Protein AF-A0A6A5XJ75-F1 (afdb_monomer_lite)

Structure (mmCIF, N/CA/C/O backbone):
data_AF-A0A6A5XJ75-F1
#
_entry.id   AF-A0A6A5XJ75-F1
#
loop_
_atom_site.group_PDB
_atom_site.id
_atom_site.type_symbol
_atom_site.label_atom_id
_atom_site.label_alt_id
_atom_site.label_comp_id
_atom_site.label_asym_id
_atom_site.label_entity_id
_atom_site.label_seq_id
_atom_site.pdbx_PDB_ins_code
_atom_site.Cartn_x
_atom_site.Cartn_y
_atom_site.Cartn_z
_atom_site.occupancy
_atom_site.B_iso_or_equiv
_atom_site.auth_seq_id
_atom_site.auth_comp_id
_atom_site.auth_asym_id
_atom_site.auth_atom_id
_atom_site.pdbx_PDB_model_num
ATOM 1 N N . MET A 1 1 ? -20.522 48.080 -8.769 1.00 39.88 1 MET A N 1
ATOM 2 C CA . MET A 1 1 ? -20.969 46.678 -8.616 1.00 39.88 1 MET A CA 1
ATOM 3 C C . MET A 1 1 ? -19.800 45.915 -8.025 1.00 39.88 1 MET A C 1
ATOM 5 O O . MET A 1 1 ? -18.983 45.382 -8.761 1.00 39.88 1 MET A O 1
ATOM 9 N N . ASP A 1 2 ? -19.679 45.958 -6.700 1.00 33.31 2 ASP A N 1
ATOM 10 C CA . ASP A 1 2 ? -18.599 45.295 -5.973 1.00 33.31 2 ASP A CA 1
ATOM 11 C C . ASP A 1 2 ? -19.018 43.870 -5.627 1.00 33.31 2 ASP A C 1
ATOM 13 O O . ASP A 1 2 ? -19.929 43.641 -4.827 1.00 33.31 2 ASP A O 1
ATOM 17 N N . MET A 1 3 ? -18.354 42.898 -6.250 1.00 34.97 3 MET A N 1
ATOM 18 C CA . MET A 1 3 ? -18.464 41.498 -5.864 1.00 34.97 3 MET A CA 1
ATOM 19 C C . MET A 1 3 ? -17.734 41.291 -4.536 1.00 34.97 3 MET A C 1
ATOM 21 O O . MET A 1 3 ? -16.516 41.114 -4.490 1.00 34.97 3 MET A O 1
ATOM 25 N N . LYS A 1 4 ? -18.497 41.297 -3.439 1.00 37.19 4 LYS A N 1
ATOM 26 C CA . LYS A 1 4 ? -18.048 40.789 -2.140 1.00 37.19 4 LYS A CA 1
ATOM 27 C C . LYS A 1 4 ? -17.673 39.313 -2.289 1.00 37.19 4 LYS A C 1
ATOM 29 O O . LYS A 1 4 ? -18.545 38.449 -2.347 1.00 37.19 4 LYS A O 1
ATOM 34 N N . LYS A 1 5 ? -16.369 39.027 -2.326 1.00 37.12 5 LYS A N 1
ATOM 35 C CA . LYS A 1 5 ? -15.833 37.684 -2.087 1.00 37.12 5 LYS A CA 1
ATOM 36 C C . LYS A 1 5 ? -16.221 37.275 -0.667 1.00 37.12 5 LYS A C 1
ATOM 38 O O . LYS A 1 5 ? -15.748 37.854 0.306 1.00 37.12 5 LYS A O 1
ATOM 43 N N . SER A 1 6 ? -17.128 36.310 -0.570 1.00 36.00 6 SER A N 1
ATOM 44 C CA . SER A 1 6 ? -17.415 35.596 0.667 1.00 36.00 6 SER A CA 1
ATOM 45 C C . SER A 1 6 ? -16.189 34.749 0.997 1.00 36.00 6 SER A C 1
ATOM 47 O O . SER A 1 6 ? -15.957 33.710 0.383 1.00 36.00 6 SER A O 1
ATOM 49 N N . SER A 1 7 ? -15.361 35.236 1.919 1.00 37.03 7 SER A N 1
ATOM 50 C CA . SER A 1 7 ? -14.339 34.425 2.569 1.00 37.03 7 SER A CA 1
ATOM 51 C C . SER A 1 7 ? -15.060 33.398 3.436 1.00 37.03 7 SER A C 1
ATOM 53 O O . SER A 1 7 ? -15.489 33.701 4.548 1.00 37.03 7 SER A O 1
ATOM 55 N N . GLN A 1 8 ? -15.255 32.195 2.898 1.00 36.75 8 GLN A N 1
ATOM 56 C CA . GLN A 1 8 ? -15.593 31.036 3.710 1.00 36.75 8 GLN A CA 1
ATOM 57 C C . GLN A 1 8 ? -14.446 30.834 4.700 1.00 36.75 8 GLN A C 1
ATOM 59 O O . GLN A 1 8 ? -13.339 30.469 4.309 1.00 36.75 8 GLN A O 1
ATOM 64 N N . ASN A 1 9 ? -14.716 31.115 5.975 1.00 32.31 9 ASN A N 1
ATOM 65 C CA . ASN A 1 9 ? -13.880 30.681 7.083 1.00 32.31 9 ASN A CA 1
ATOM 66 C C . ASN A 1 9 ? -13.733 29.161 6.970 1.00 32.31 9 ASN A C 1
ATOM 68 O O . ASN A 1 9 ? -14.671 28.421 7.268 1.00 32.31 9 ASN A O 1
ATOM 72 N N . GLN A 1 10 ? -12.573 28.706 6.495 1.00 34.53 10 GLN A N 1
ATOM 73 C CA . GLN A 1 10 ? -12.164 27.323 6.658 1.00 34.53 10 GLN A CA 1
ATOM 74 C C . GLN A 1 10 ? -12.060 27.096 8.161 1.00 34.53 10 GLN A C 1
ATOM 76 O O . GLN A 1 10 ? -11.184 27.638 8.829 1.00 34.53 10 GLN A O 1
ATOM 81 N N . VAL A 1 11 ? -13.026 26.360 8.704 1.00 33.47 11 VAL A N 1
ATOM 82 C CA . VAL A 1 11 ? -12.939 25.827 10.056 1.00 33.47 11 VAL A CA 1
ATOM 83 C C . VAL A 1 11 ? -11.771 24.848 10.025 1.00 33.47 11 VAL A C 1
ATOM 85 O O . VAL A 1 11 ? -11.910 23.729 9.530 1.00 33.47 11 VAL A O 1
ATOM 88 N N . GLU A 1 12 ? -10.599 25.305 10.469 1.00 32.78 12 GL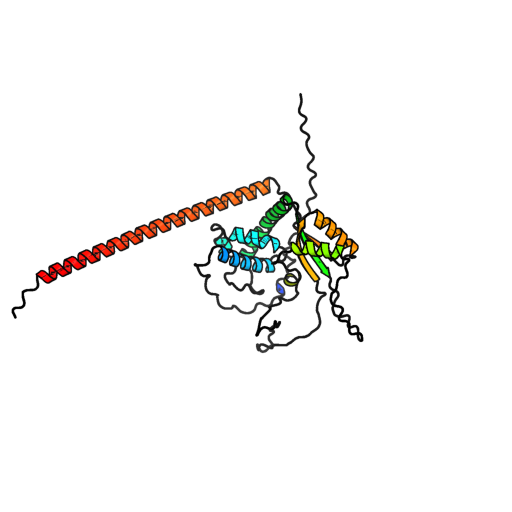U A N 1
ATOM 89 C CA . GLU A 1 12 ? -9.445 24.447 10.704 1.00 32.78 12 GLU A CA 1
ATOM 90 C C . GLU A 1 12 ? -9.891 23.359 11.678 1.00 32.78 12 GLU A C 1
ATOM 92 O O . GLU A 1 12 ? -10.170 23.600 12.853 1.00 32.78 12 GLU A O 1
ATOM 97 N N . THR A 1 13 ? -10.070 22.155 11.143 1.00 32.47 13 THR A N 1
ATOM 98 C CA . THR A 1 13 ? -10.420 20.991 11.949 1.00 32.47 13 THR A CA 1
ATOM 99 C C . THR A 1 13 ? -9.225 20.727 12.865 1.00 32.47 13 THR A C 1
ATOM 101 O O . THR A 1 13 ? -8.104 20.670 12.350 1.00 32.47 13 THR A O 1
ATOM 104 N N . PRO A 1 14 ? -9.419 20.613 14.193 1.00 32.16 14 PRO A N 1
ATOM 105 C CA . PRO A 1 14 ? -8.316 20.500 15.134 1.00 32.16 14 PRO A CA 1
ATOM 106 C C . PRO A 1 14 ? -7.392 19.353 14.730 1.00 32.16 14 PRO A C 1
ATOM 108 O O . PRO A 1 14 ? -7.830 18.231 14.461 1.00 32.16 14 PRO A O 1
ATOM 111 N N . ILE A 1 15 ? -6.107 19.684 14.636 1.00 31.86 15 ILE A N 1
ATOM 112 C CA . ILE A 1 15 ? -5.024 18.756 14.345 1.00 31.86 15 ILE A CA 1
ATOM 113 C C . ILE A 1 15 ? -4.977 17.778 15.517 1.00 31.86 15 ILE A C 1
ATOM 115 O O . ILE A 1 15 ? -4.493 18.112 16.591 1.00 31.86 15 ILE A O 1
ATOM 119 N N . PHE A 1 16 ? -5.526 16.581 15.327 1.00 38.41 16 PHE A N 1
ATOM 120 C CA . PHE A 1 16 ? -5.191 15.468 16.198 1.00 38.41 16 PHE A CA 1
ATOM 121 C C . PHE A 1 16 ? -3.771 15.039 15.848 1.00 38.41 16 PHE A C 1
ATOM 123 O O . PHE A 1 16 ? -3.496 14.645 14.708 1.00 38.41 16 PHE A O 1
ATOM 130 N N . ASP A 1 17 ? -2.877 15.167 16.823 1.00 32.47 17 ASP A N 1
ATOM 131 C CA . ASP A 1 17 ? -1.561 14.561 16.762 1.00 32.47 17 ASP A CA 1
ATOM 132 C C . ASP A 1 17 ? -1.754 13.053 16.641 1.00 32.47 17 ASP A C 1
ATOM 134 O O . ASP A 1 17 ? -2.432 12.411 17.449 1.00 32.47 17 ASP A O 1
ATOM 138 N N . TRP A 1 18 ? -1.188 12.489 15.577 1.00 38.62 18 TRP A N 1
ATOM 139 C CA . TRP A 1 18 ? -1.004 11.049 15.490 1.00 38.62 18 TRP A CA 1
ATOM 140 C C . TRP A 1 18 ? -0.319 10.591 16.779 1.00 38.62 18 TRP A C 1
ATOM 142 O O . TRP A 1 18 ? 0.563 11.315 17.245 1.00 38.62 18 TRP A O 1
ATOM 152 N N . PRO A 1 19 ? -0.661 9.424 17.355 1.00 39.28 19 PRO A N 1
ATOM 153 C CA . PRO A 1 19 ? 0.167 8.874 18.414 1.00 39.28 19 PRO A CA 1
ATOM 154 C C . PRO A 1 19 ? 1.586 8.782 17.854 1.00 39.28 19 PRO A C 1
ATOM 156 O O . PRO A 1 19 ? 1.841 8.025 16.911 1.00 39.28 19 PRO A O 1
ATOM 159 N N . GLU A 1 20 ? 2.474 9.642 18.357 1.00 36.97 20 GLU A N 1
ATOM 160 C CA . GLU A 1 20 ? 3.876 9.610 17.986 1.00 36.97 20 GLU A CA 1
ATOM 161 C C . GLU A 1 20 ? 4.349 8.194 18.267 1.00 36.97 20 GLU A C 1
ATOM 163 O O . GLU A 1 20 ? 4.196 7.682 19.378 1.00 36.97 20 GLU A O 1
ATOM 168 N N . ILE A 1 21 ? 4.869 7.540 17.233 1.00 40.53 21 ILE A N 1
ATOM 169 C CA . ILE A 1 21 ? 5.532 6.258 17.395 1.00 40.53 21 ILE A CA 1
ATOM 170 C C . ILE A 1 21 ? 6.778 6.561 18.226 1.00 40.53 21 ILE A C 1
ATOM 172 O O . ILE A 1 21 ? 7.783 7.029 17.692 1.00 40.53 21 ILE A O 1
ATOM 176 N N . LYS A 1 22 ? 6.694 6.381 19.545 1.00 40.75 22 LYS A N 1
ATOM 177 C CA . LYS A 1 22 ? 7.836 6.569 20.434 1.00 40.75 22 LYS A CA 1
ATOM 178 C C . LYS A 1 22 ? 8.792 5.411 20.180 1.00 40.75 22 LYS A C 1
ATOM 180 O O . LYS A 1 22 ? 8.398 4.253 20.294 1.00 40.75 22 LYS A O 1
ATOM 185 N N . GLU A 1 23 ? 10.054 5.711 19.872 1.00 41.19 23 GLU A N 1
ATOM 186 C CA . GLU A 1 23 ? 11.108 4.700 19.650 1.00 41.19 23 GLU A CA 1
ATOM 187 C C . GLU A 1 23 ? 11.200 3.662 20.788 1.00 41.19 23 GLU A C 1
ATOM 189 O O . GLU A 1 23 ? 11.612 2.527 20.557 1.00 41.19 23 GLU A O 1
ATOM 194 N N . ASN A 1 24 ? 10.754 4.023 21.998 1.00 38.84 24 ASN A N 1
ATOM 195 C CA . ASN A 1 24 ? 10.831 3.204 23.208 1.00 38.84 24 ASN A CA 1
ATOM 196 C C . ASN A 1 24 ? 9.618 2.296 23.486 1.00 38.84 24 ASN A C 1
ATOM 198 O O . ASN A 1 24 ? 9.683 1.511 24.431 1.00 38.84 24 ASN A O 1
ATOM 202 N N . ASP A 1 25 ? 8.541 2.345 22.694 1.00 37.16 25 ASP A N 1
ATOM 203 C CA . ASP A 1 25 ? 7.395 1.431 22.888 1.00 37.16 25 ASP A CA 1
ATOM 204 C C . ASP A 1 25 ? 7.688 -0.002 22.393 1.00 37.16 25 ASP A C 1
ATOM 206 O O . ASP A 1 25 ? 6.905 -0.930 22.605 1.00 37.16 25 ASP A O 1
ATOM 210 N N . TYR A 1 26 ? 8.859 -0.215 21.787 1.00 45.06 26 TYR A N 1
ATOM 211 C CA . TYR A 1 26 ? 9.290 -1.494 21.243 1.00 45.06 26 TYR A CA 1
ATOM 212 C C . TYR A 1 26 ? 10.373 -2.114 22.128 1.00 45.06 26 TYR A C 1
ATOM 214 O O . TYR A 1 26 ? 11.557 -1.794 22.040 1.00 45.06 26 TYR A O 1
ATOM 222 N N . ASN A 1 27 ? 9.975 -3.034 23.007 1.00 37.12 27 ASN A N 1
ATOM 223 C CA . ASN A 1 27 ? 10.928 -3.793 23.812 1.00 37.12 27 ASN A CA 1
ATOM 224 C C . ASN A 1 27 ? 11.495 -4.968 22.992 1.00 37.12 27 ASN A C 1
ATOM 226 O O . ASN A 1 27 ? 11.040 -6.109 23.097 1.00 37.12 27 ASN A O 1
ATOM 230 N N . TRP A 1 28 ? 12.486 -4.666 22.148 1.00 43.38 28 TRP A N 1
ATOM 231 C CA . TRP A 1 28 ? 13.160 -5.605 21.238 1.00 43.38 28 TRP A CA 1
ATOM 232 C C . TRP A 1 28 ? 13.912 -6.744 21.952 1.00 43.38 28 TRP A C 1
ATOM 234 O O . TRP A 1 28 ? 14.247 -7.751 21.335 1.00 43.38 28 TRP A O 1
ATOM 244 N N . ALA A 1 29 ? 14.158 -6.619 23.261 1.00 35.75 29 ALA A N 1
ATOM 245 C CA . ALA A 1 29 ? 14.958 -7.558 24.050 1.00 35.75 29 ALA A CA 1
ATOM 246 C C . ALA A 1 29 ? 14.256 -8.894 24.381 1.00 35.75 29 ALA A C 1
ATOM 248 O O . ALA A 1 29 ? 14.833 -9.735 25.067 1.00 35.75 29 ALA A O 1
ATOM 249 N N . ARG A 1 30 ? 13.017 -9.118 23.922 1.00 38.69 30 ARG A N 1
ATOM 250 C CA . ARG A 1 30 ? 12.240 -10.331 24.244 1.00 38.69 30 ARG A CA 1
ATOM 251 C C . ARG A 1 30 ? 12.493 -11.547 23.350 1.00 38.69 30 ARG A C 1
ATOM 253 O O . ARG A 1 30 ? 11.928 -12.598 23.639 1.00 38.69 30 ARG A O 1
ATOM 260 N N . TYR A 1 31 ? 13.329 -11.452 22.315 1.00 36.84 31 TYR A N 1
ATOM 261 C CA . TYR A 1 31 ? 13.516 -12.558 21.369 1.00 36.84 31 TYR A CA 1
ATOM 262 C C . TYR A 1 31 ? 14.971 -13.052 21.329 1.00 36.84 31 TYR A C 1
ATOM 264 O O . TYR A 1 31 ? 15.863 -12.302 20.929 1.00 36.84 31 TYR A O 1
ATOM 272 N N . PRO A 1 32 ? 15.245 -14.307 21.740 1.00 32.97 32 PRO A N 1
ATOM 273 C CA . PRO A 1 32 ? 16.596 -14.851 21.750 1.00 32.97 32 PRO A CA 1
ATOM 274 C C . PRO A 1 32 ? 17.088 -15.105 20.319 1.00 32.97 32 PRO A C 1
ATOM 276 O O . PRO A 1 32 ? 16.513 -15.889 19.564 1.00 32.97 32 PRO A O 1
ATOM 279 N N . SER A 1 33 ? 18.194 -14.459 19.949 1.00 36.19 33 SER A N 1
ATOM 280 C CA . SER A 1 33 ? 18.853 -14.634 18.655 1.00 36.19 33 SER A CA 1
ATOM 281 C C . SER A 1 33 ? 19.383 -16.063 18.508 1.00 36.19 33 SER A C 1
ATOM 283 O O . SER A 1 33 ? 20.351 -16.429 19.179 1.00 36.19 33 SER A O 1
ATOM 285 N N . THR A 1 34 ? 18.818 -16.884 17.618 1.00 37.91 34 THR A N 1
ATOM 286 C CA . THR A 1 34 ? 19.445 -18.170 17.277 1.00 37.91 34 THR A CA 1
ATOM 287 C C . THR A 1 34 ? 19.459 -18.479 15.780 1.00 37.91 34 THR A C 1
ATOM 289 O O . THR A 1 34 ? 18.439 -18.533 15.112 1.00 37.91 34 THR A O 1
ATOM 292 N N . LYS A 1 35 ? 20.690 -18.766 15.329 1.00 37.75 35 LYS A N 1
ATOM 293 C CA . LYS A 1 35 ? 21.150 -19.442 14.104 1.00 37.75 35 LYS A CA 1
ATOM 294 C C . LYS A 1 35 ? 20.864 -18.774 12.750 1.00 37.75 35 LYS A C 1
ATOM 296 O O . LYS A 1 35 ? 19.776 -18.849 12.201 1.00 37.75 35 LYS A O 1
ATOM 301 N N . LYS A 1 36 ? 21.961 -18.289 12.148 1.00 40.22 36 LYS A N 1
ATOM 302 C CA . LYS A 1 36 ? 22.127 -18.088 10.701 1.00 40.22 36 LYS A CA 1
ATOM 303 C C . LYS A 1 36 ? 21.724 -19.368 9.961 1.00 40.22 36 LYS A C 1
ATOM 305 O O . LYS A 1 36 ? 22.404 -20.386 10.102 1.00 40.22 36 LYS A O 1
ATOM 310 N N . GLN A 1 37 ? 20.642 -19.316 9.193 1.00 36.56 37 GLN A N 1
ATOM 311 C CA . GLN A 1 37 ? 20.326 -20.324 8.187 1.00 36.56 37 GLN A CA 1
ATOM 312 C C . GLN A 1 37 ? 20.671 -19.795 6.796 1.00 36.56 37 GLN A C 1
ATOM 314 O O . GLN A 1 37 ? 20.724 -18.594 6.550 1.00 36.56 37 GLN A O 1
ATOM 319 N N . THR A 1 38 ? 21.034 -20.746 5.949 1.00 33.62 38 THR A N 1
ATOM 320 C CA . THR A 1 38 ? 21.621 -20.617 4.617 1.00 33.62 38 THR A CA 1
ATOM 321 C C . THR A 1 38 ? 20.763 -19.818 3.646 1.00 33.62 38 THR A C 1
ATOM 323 O O . THR A 1 38 ? 19.562 -20.052 3.557 1.00 33.62 38 THR A O 1
ATOM 326 N N . ALA A 1 39 ? 21.442 -18.943 2.899 1.00 35.25 39 ALA A N 1
ATOM 327 C CA . ALA A 1 39 ? 20.911 -18.086 1.847 1.00 35.25 39 ALA A CA 1
ATOM 328 C C . ALA A 1 39 ? 19.968 -18.835 0.896 1.00 35.25 39 ALA A C 1
ATOM 330 O O . ALA A 1 39 ? 20.353 -19.863 0.328 1.00 35.25 39 ALA A O 1
ATOM 331 N N . ALA A 1 40 ? 18.757 -18.306 0.714 1.00 38.16 40 ALA A N 1
ATOM 332 C CA . ALA A 1 40 ? 17.870 -18.763 -0.338 1.00 38.16 40 ALA A CA 1
ATOM 333 C C . ALA A 1 40 ? 18.405 -18.338 -1.712 1.00 38.16 40 ALA A C 1
ATOM 335 O O . ALA A 1 40 ? 19.119 -17.343 -1.873 1.00 38.16 40 ALA A O 1
ATOM 336 N N . THR A 1 41 ? 18.064 -19.148 -2.708 1.00 42.06 41 THR A N 1
ATOM 337 C CA . THR A 1 41 ? 18.370 -18.937 -4.120 1.00 42.06 41 THR A CA 1
ATOM 338 C C . THR A 1 41 ? 17.848 -17.574 -4.567 1.00 42.06 41 THR A C 1
ATOM 340 O O . THR A 1 41 ? 16.721 -17.210 -4.243 1.00 42.06 41 THR A O 1
ATOM 343 N N . ALA A 1 42 ? 18.674 -16.824 -5.303 1.00 47.62 42 ALA A N 1
ATOM 344 C CA . ALA A 1 42 ? 18.301 -15.521 -5.843 1.00 47.62 42 ALA A CA 1
ATOM 345 C C . ALA A 1 42 ? 16.949 -15.594 -6.588 1.00 47.62 42 ALA A C 1
ATOM 347 O O . ALA A 1 42 ? 16.693 -16.602 -7.254 1.00 47.62 42 ALA A O 1
ATOM 348 N N . PRO A 1 43 ? 16.100 -14.554 -6.484 1.00 51.75 43 PRO A N 1
ATOM 349 C CA . PRO A 1 43 ? 14.798 -14.526 -7.143 1.00 51.75 43 PRO A CA 1
ATOM 350 C C . PRO A 1 43 ? 14.941 -14.799 -8.644 1.00 51.75 43 PRO A C 1
ATOM 352 O O . PRO A 1 43 ? 15.839 -14.264 -9.296 1.00 51.75 43 PRO A O 1
ATOM 355 N N . ASP A 1 44 ? 14.056 -15.647 -9.173 1.00 53.38 44 ASP A N 1
ATOM 356 C CA . ASP A 1 44 ? 14.027 -16.013 -10.589 1.00 53.38 44 ASP A CA 1
ATOM 357 C C . ASP A 1 44 ? 13.826 -14.743 -11.447 1.00 53.38 44 ASP A C 1
ATOM 359 O O . ASP A 1 44 ? 12.804 -14.060 -11.298 1.00 53.38 44 ASP A O 1
ATOM 363 N N . PRO A 1 45 ? 14.772 -14.393 -12.342 1.00 58.66 45 PRO A N 1
ATOM 364 C CA . PRO A 1 45 ? 14.674 -13.198 -13.178 1.00 58.66 45 PRO A CA 1
ATOM 365 C C . PRO A 1 45 ? 13.489 -13.229 -14.161 1.00 58.66 45 PRO A C 1
ATOM 367 O O . PRO A 1 45 ? 13.205 -12.213 -14.793 1.00 58.66 45 PRO A O 1
ATOM 370 N N . HIS A 1 46 ? 12.772 -14.353 -14.292 1.00 71.00 46 HIS A N 1
ATOM 371 C CA . HIS A 1 46 ? 11.640 -14.510 -15.209 1.00 71.00 46 HIS A CA 1
ATOM 372 C C . HIS A 1 46 ? 10.254 -14.268 -14.591 1.00 71.00 46 HIS A C 1
ATOM 374 O O . HIS A 1 46 ? 9.241 -14.493 -15.259 1.00 71.00 46 HIS A O 1
ATOM 380 N N . LEU A 1 47 ? 10.166 -13.797 -13.343 1.00 77.19 47 LEU A N 1
ATOM 381 C CA . LEU A 1 47 ? 8.871 -13.468 -12.744 1.00 77.19 47 LEU A CA 1
ATOM 382 C C . LEU A 1 47 ? 8.175 -12.335 -13.508 1.00 77.19 47 LEU A C 1
ATOM 384 O O . LEU A 1 47 ? 8.756 -11.278 -13.759 1.00 77.19 47 LEU A O 1
ATOM 388 N N . SER A 1 48 ? 6.893 -12.533 -13.817 1.00 84.56 48 SER A N 1
ATOM 389 C CA . SER A 1 48 ? 6.035 -11.475 -14.358 1.00 84.56 48 SER A CA 1
ATOM 390 C C . SER A 1 48 ? 5.941 -10.292 -13.386 1.00 84.56 48 SER A C 1
ATOM 392 O O . SER A 1 48 ? 6.038 -10.467 -12.170 1.00 84.56 48 SER A O 1
ATOM 394 N N . ALA A 1 49 ? 5.665 -9.087 -13.895 1.00 79.31 49 ALA A N 1
ATOM 395 C CA . ALA A 1 49 ? 5.523 -7.885 -13.063 1.00 79.31 49 ALA A CA 1
ATOM 396 C C . ALA A 1 49 ? 4.502 -8.060 -11.917 1.00 79.31 49 ALA A C 1
ATOM 398 O O . ALA A 1 49 ? 4.719 -7.590 -10.802 1.00 79.31 49 ALA A O 1
ATOM 399 N N . SER A 1 50 ? 3.414 -8.802 -12.161 1.00 81.56 50 SER A N 1
ATOM 400 C CA . SER A 1 50 ? 2.416 -9.120 -11.131 1.00 81.56 50 SER A CA 1
ATOM 401 C C . SER A 1 50 ? 2.982 -10.016 -10.024 1.00 81.56 50 SER A C 1
ATOM 403 O O . SER A 1 50 ? 2.729 -9.766 -8.847 1.00 81.56 50 SER A O 1
ATOM 405 N N . GLN A 1 51 ? 3.787 -11.022 -10.375 1.00 82.62 51 GLN A N 1
ATOM 406 C CA . GLN A 1 51 ? 4.448 -11.888 -9.395 1.00 82.62 51 GLN A CA 1
ATOM 407 C C . GLN A 1 51 ? 5.500 -11.121 -8.590 1.00 82.62 51 GLN A C 1
ATOM 409 O O . GLN A 1 51 ? 5.562 -11.278 -7.374 1.00 82.62 51 GLN A O 1
ATOM 414 N N . GLN A 1 52 ? 6.271 -10.242 -9.236 1.00 83.38 52 GLN A N 1
ATOM 415 C CA . GLN A 1 52 ? 7.241 -9.385 -8.550 1.00 83.38 52 GLN A CA 1
ATOM 416 C C . GLN A 1 52 ? 6.557 -8.481 -7.517 1.00 83.38 52 GLN A C 1
ATOM 418 O O . GLN A 1 52 ? 7.010 -8.400 -6.376 1.00 83.38 52 GLN A O 1
ATOM 423 N N . LEU A 1 53 ? 5.429 -7.860 -7.879 1.00 87.00 53 LEU A N 1
ATOM 424 C CA . LEU A 1 53 ? 4.651 -7.041 -6.950 1.00 87.00 53 LEU A CA 1
ATOM 425 C C . LEU A 1 53 ? 4.089 -7.869 -5.784 1.00 87.00 53 LEU A C 1
ATOM 427 O O . LEU A 1 53 ? 4.110 -7.409 -4.647 1.00 87.00 53 LEU A O 1
ATOM 431 N N . GLN A 1 54 ? 3.634 -9.101 -6.029 1.00 85.38 54 GLN A N 1
ATOM 432 C CA . GLN A 1 54 ? 3.183 -9.998 -4.958 1.00 85.38 54 GLN A CA 1
ATOM 433 C C . GLN A 1 54 ? 4.319 -10.389 -4.001 1.00 85.38 54 GLN A C 1
ATOM 435 O O . GLN A 1 54 ? 4.100 -10.428 -2.790 1.00 85.38 54 GLN A O 1
ATOM 440 N N . CYS A 1 55 ? 5.523 -10.661 -4.514 1.00 83.69 55 CYS A N 1
ATOM 441 C CA . CYS A 1 55 ? 6.701 -10.913 -3.682 1.00 83.69 55 CYS A CA 1
ATOM 442 C C . CYS A 1 55 ? 7.048 -9.682 -2.839 1.00 83.69 55 CYS A C 1
ATOM 444 O O . CYS A 1 55 ? 7.209 -9.800 -1.626 1.00 83.69 55 CYS A O 1
ATOM 446 N N . LEU A 1 56 ? 7.059 -8.490 -3.447 1.00 88.31 56 LEU A N 1
ATOM 447 C CA . LEU A 1 56 ? 7.278 -7.237 -2.723 1.00 88.31 56 LEU A CA 1
ATOM 448 C C . LEU A 1 56 ? 6.230 -7.012 -1.637 1.00 88.31 56 LEU A C 1
ATOM 450 O O . LEU A 1 56 ? 6.588 -6.644 -0.524 1.00 88.31 56 LEU A O 1
ATOM 454 N N . HIS A 1 57 ? 4.956 -7.273 -1.927 1.00 88.44 57 HIS A N 1
ATOM 455 C CA . HIS A 1 57 ? 3.875 -7.126 -0.954 1.00 88.44 57 HIS A CA 1
ATOM 456 C C . HIS A 1 57 ? 4.110 -7.997 0.281 1.00 88.44 57 HIS A C 1
ATOM 458 O O . HIS A 1 57 ? 4.024 -7.506 1.405 1.00 88.44 57 HIS A O 1
ATOM 464 N N . LYS A 1 58 ? 4.511 -9.259 0.082 1.00 84.12 58 LYS A N 1
ATOM 465 C CA . LYS A 1 58 ? 4.864 -10.174 1.176 1.00 84.12 58 LYS A CA 1
ATOM 466 C C . LYS A 1 58 ? 6.065 -9.677 1.978 1.00 84.12 58 LYS A C 1
ATOM 468 O O . LYS A 1 58 ? 5.976 -9.618 3.203 1.00 84.12 58 LYS A O 1
ATOM 473 N N . SER A 1 59 ? 7.156 -9.291 1.313 1.00 86.00 59 SER A N 1
ATOM 474 C CA . SER A 1 59 ? 8.367 -8.810 1.991 1.00 86.00 59 SER A CA 1
ATOM 475 C C . SER A 1 59 ? 8.097 -7.530 2.781 1.00 86.00 59 SER A C 1
ATOM 477 O O . SER A 1 59 ? 8.451 -7.442 3.954 1.00 86.00 59 SER A O 1
ATOM 479 N N . VAL A 1 60 ? 7.411 -6.556 2.175 1.00 89.50 60 VAL A N 1
ATOM 480 C CA . VAL A 1 60 ? 7.029 -5.301 2.834 1.00 89.50 60 VAL A CA 1
ATOM 481 C C . VAL A 1 60 ? 6.091 -5.578 4.004 1.00 89.50 60 VAL A C 1
ATOM 483 O O . VAL A 1 60 ? 6.347 -5.087 5.099 1.00 89.50 60 VAL A O 1
ATOM 486 N N . SER A 1 61 ? 5.047 -6.393 3.813 1.00 86.06 61 SER A N 1
ATOM 487 C CA . SER A 1 61 ? 4.110 -6.761 4.881 1.00 86.06 61 SER A CA 1
ATOM 488 C C . SER A 1 61 ? 4.837 -7.369 6.073 1.00 86.06 61 SER A C 1
ATOM 490 O O . SER A 1 61 ? 4.600 -6.963 7.207 1.00 86.06 61 SER A O 1
ATOM 492 N N . ALA A 1 62 ? 5.762 -8.293 5.830 1.00 81.75 62 ALA A N 1
ATOM 493 C CA . ALA A 1 62 ? 6.459 -8.967 6.906 1.00 81.75 62 ALA A CA 1
ATOM 494 C C . ALA A 1 62 ? 7.386 -8.029 7.692 1.00 81.75 62 ALA A C 1
ATOM 496 O O . ALA A 1 62 ? 7.387 -8.078 8.920 1.00 81.75 62 ALA A O 1
ATOM 497 N N . VAL A 1 63 ? 8.114 -7.129 7.020 1.00 86.44 63 VAL A N 1
ATOM 498 C CA . VAL A 1 63 ? 8.941 -6.132 7.721 1.00 86.44 63 VAL A CA 1
ATOM 499 C C . VAL A 1 63 ? 8.060 -5.127 8.471 1.00 86.44 63 VAL A C 1
ATOM 501 O O . VAL A 1 63 ? 8.344 -4.806 9.623 1.00 86.44 63 VAL A O 1
ATOM 504 N N . ILE A 1 64 ? 6.964 -4.664 7.859 1.00 87.56 64 ILE A N 1
ATOM 505 C CA . ILE A 1 64 ? 6.014 -3.735 8.486 1.00 87.56 64 ILE A CA 1
ATOM 506 C C . ILE A 1 64 ? 5.372 -4.350 9.728 1.00 87.56 64 ILE A C 1
ATOM 508 O O . ILE A 1 64 ? 5.289 -3.674 10.747 1.00 87.56 64 ILE A O 1
ATOM 512 N N . ASN A 1 65 ? 5.006 -5.631 9.700 1.00 81.19 65 ASN A N 1
ATOM 513 C CA . ASN A 1 65 ? 4.463 -6.323 10.871 1.00 81.19 65 ASN A CA 1
ATOM 514 C C . ASN A 1 65 ? 5.445 -6.337 12.055 1.00 81.19 65 ASN A C 1
ATOM 516 O O . ASN A 1 65 ? 5.008 -6.349 13.203 1.00 81.19 65 ASN A O 1
ATOM 520 N N . VAL A 1 66 ? 6.755 -6.297 11.786 1.00 80.62 66 VAL A N 1
ATOM 521 C CA . VAL A 1 66 ? 7.797 -6.220 12.820 1.00 80.62 66 VAL A CA 1
ATOM 522 C C . VAL A 1 66 ? 7.981 -4.787 13.331 1.00 80.62 66 VAL A C 1
ATOM 524 O O . VAL A 1 66 ? 8.028 -4.576 14.539 1.00 80.62 66 VAL A O 1
ATOM 527 N N . ILE A 1 67 ? 8.089 -3.793 12.441 1.00 85.81 67 ILE A N 1
ATOM 528 C CA . ILE A 1 67 ? 8.452 -2.414 12.833 1.00 85.81 67 ILE A CA 1
ATOM 529 C C . ILE A 1 67 ? 7.249 -1.539 13.211 1.00 85.81 67 ILE A C 1
ATOM 531 O O . ILE A 1 67 ? 7.371 -0.619 14.014 1.0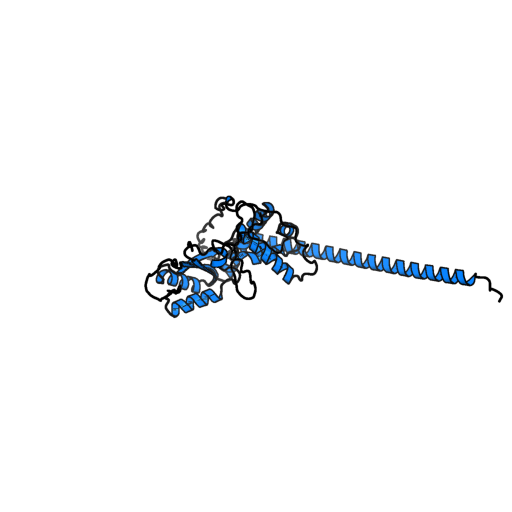0 85.81 67 ILE A O 1
ATOM 535 N N . ALA A 1 68 ? 6.090 -1.785 12.607 1.00 84.69 68 ALA A N 1
ATOM 536 C CA . ALA A 1 68 ? 4.891 -0.965 12.716 1.00 84.69 68 ALA A CA 1
ATOM 537 C C . ALA A 1 68 ? 3.638 -1.810 12.393 1.00 84.69 68 ALA A C 1
ATOM 539 O O . ALA A 1 68 ? 3.015 -1.604 11.349 1.00 84.69 68 ALA A O 1
ATOM 540 N N . PRO A 1 69 ? 3.220 -2.732 13.283 1.00 78.62 69 PRO A N 1
ATOM 541 C CA . PRO A 1 69 ? 2.121 -3.676 13.020 1.00 78.62 69 PRO A CA 1
ATOM 542 C C . PRO A 1 69 ? 0.789 -2.995 12.657 1.00 78.62 69 PRO A C 1
ATOM 544 O O . PRO A 1 69 ? -0.015 -3.530 11.902 1.00 78.62 69 PRO A O 1
ATOM 547 N N . ASN A 1 70 ? 0.589 -1.754 13.104 1.00 78.50 70 ASN A N 1
ATOM 548 C CA . ASN A 1 70 ? -0.585 -0.937 12.782 1.00 78.50 70 ASN A CA 1
ATOM 549 C C . ASN A 1 70 ? -0.475 -0.171 11.447 1.00 78.50 70 ASN A C 1
ATOM 551 O O . ASN A 1 70 ? -1.245 0.756 11.205 1.00 78.50 70 ASN A O 1
ATOM 555 N N . ALA A 1 71 ? 0.516 -0.467 10.604 1.00 85.62 71 ALA A N 1
ATOM 556 C CA . ALA A 1 71 ? 0.698 0.147 9.284 1.00 85.62 71 ALA A CA 1
ATOM 557 C C . ALA A 1 71 ? 0.403 -0.830 8.131 1.00 85.62 71 ALA A C 1
ATOM 559 O O . ALA A 1 71 ? 0.777 -0.581 6.986 1.00 85.62 71 ALA A O 1
ATOM 560 N N . GLY A 1 72 ? -0.292 -1.935 8.414 1.00 83.44 72 GLY A N 1
ATOM 561 C CA . GLY A 1 72 ? -0.682 -2.917 7.404 1.00 83.44 72 GLY A CA 1
ATOM 562 C C . GLY A 1 72 ? -1.540 -2.342 6.266 1.00 83.44 72 GLY A C 1
ATOM 563 O O . GLY A 1 72 ? -1.461 -2.796 5.126 1.00 83.44 72 GLY A O 1
ATOM 564 N N . ASN A 1 73 ? -2.319 -1.298 6.550 1.00 85.44 73 ASN A N 1
ATOM 565 C CA . ASN A 1 73 ? -3.201 -0.614 5.600 1.00 85.44 73 ASN A CA 1
ATOM 566 C C . ASN A 1 73 ? -2.452 0.131 4.480 1.00 85.44 73 ASN A C 1
ATOM 568 O O . ASN A 1 73 ? -2.998 0.315 3.395 1.00 85.44 73 ASN A O 1
ATOM 572 N N . VAL A 1 74 ? -1.195 0.523 4.711 1.00 90.94 74 VAL A N 1
ATOM 573 C CA . VAL A 1 74 ? -0.367 1.241 3.726 1.00 90.94 74 VAL A CA 1
ATOM 574 C C . VAL A 1 74 ? 0.637 0.343 2.996 1.00 90.94 74 VAL A C 1
ATOM 576 O O . VAL A 1 74 ? 1.373 0.826 2.137 1.00 90.94 74 VAL A O 1
ATOM 579 N N . VAL A 1 75 ? 0.653 -0.966 3.283 1.00 90.19 75 VAL A N 1
ATOM 580 C CA . VAL A 1 75 ? 1.577 -1.937 2.663 1.00 90.19 75 VAL A CA 1
ATOM 581 C C . VAL A 1 75 ? 1.495 -1.894 1.139 1.00 90.19 75 VAL A C 1
ATOM 583 O O . VAL A 1 75 ? 2.531 -1.866 0.483 1.00 90.19 75 VAL A O 1
ATOM 586 N N . SER A 1 76 ? 0.286 -1.856 0.571 1.00 89.00 76 SER A N 1
ATOM 587 C CA . SER A 1 76 ? 0.107 -1.860 -0.886 1.00 89.00 76 SER A CA 1
ATOM 588 C C . SER A 1 76 ? 0.701 -0.613 -1.546 1.00 89.00 76 SER A C 1
ATOM 590 O O . SER A 1 76 ? 1.421 -0.747 -2.527 1.00 89.00 76 SER A O 1
ATOM 592 N N . ILE A 1 77 ? 0.495 0.571 -0.955 1.00 91.38 77 ILE A N 1
ATOM 593 C CA . ILE A 1 77 ? 1.056 1.840 -1.454 1.00 91.38 77 ILE A CA 1
ATOM 594 C C . ILE A 1 77 ? 2.589 1.772 -1.451 1.00 91.38 77 ILE A C 1
ATOM 596 O O . ILE A 1 77 ? 3.243 2.132 -2.426 1.00 91.38 77 ILE A O 1
ATOM 600 N N . ILE A 1 78 ? 3.173 1.254 -0.367 1.00 93.81 78 ILE A N 1
ATOM 601 C CA . ILE A 1 78 ? 4.629 1.121 -0.230 1.00 93.81 78 ILE A CA 1
ATOM 602 C C . ILE A 1 78 ? 5.188 0.084 -1.213 1.00 93.81 78 ILE A C 1
ATOM 604 O O . ILE A 1 78 ? 6.249 0.303 -1.794 1.00 93.81 78 ILE A O 1
ATOM 608 N N . ALA A 1 79 ? 4.498 -1.042 -1.406 1.00 91.88 79 ALA A N 1
ATOM 609 C CA . ALA A 1 79 ? 4.915 -2.083 -2.340 1.00 91.88 79 ALA A CA 1
ATOM 610 C C . ALA A 1 79 ? 4.874 -1.594 -3.797 1.00 91.88 79 ALA A C 1
ATOM 612 O O . ALA A 1 79 ? 5.807 -1.865 -4.551 1.00 91.88 79 ALA A O 1
ATOM 613 N N . GLU A 1 80 ? 3.838 -0.842 -4.179 1.00 90.62 80 GLU A N 1
ATOM 614 C CA . GLU A 1 80 ? 3.721 -0.213 -5.500 1.00 90.62 80 GLU A CA 1
ATOM 615 C C . GLU A 1 80 ? 4.816 0.838 -5.732 1.00 90.62 80 GLU A C 1
ATOM 617 O O . GLU A 1 80 ? 5.447 0.848 -6.788 1.00 90.62 80 GLU A O 1
ATOM 622 N N . ASP A 1 81 ? 5.108 1.670 -4.730 1.00 92.44 81 ASP A N 1
ATOM 623 C CA . ASP A 1 81 ? 6.208 2.638 -4.775 1.00 92.44 81 ASP A CA 1
ATOM 624 C C . ASP A 1 81 ? 7.574 1.941 -4.933 1.00 92.44 81 ASP A C 1
ATOM 626 O O . ASP A 1 81 ? 8.378 2.306 -5.787 1.00 92.44 81 ASP A O 1
ATOM 630 N N . LEU A 1 82 ? 7.819 0.860 -4.185 1.00 92.56 82 LEU A N 1
ATOM 631 C CA . LEU A 1 82 ? 9.055 0.072 -4.277 1.00 92.56 82 LEU A CA 1
ATOM 632 C C . LEU A 1 82 ? 9.186 -0.744 -5.572 1.00 92.56 82 LEU A C 1
ATOM 634 O O . LEU A 1 82 ? 10.306 -1.125 -5.932 1.00 92.56 82 LEU A O 1
ATOM 638 N N . ALA A 1 83 ? 8.084 -1.012 -6.275 1.00 89.69 83 ALA A N 1
ATOM 639 C CA . ALA A 1 83 ? 8.089 -1.717 -7.556 1.00 89.69 83 ALA A CA 1
ATOM 640 C C . ALA A 1 83 ? 8.656 -0.863 -8.705 1.00 89.69 83 ALA A C 1
ATOM 642 O O . ALA A 1 83 ? 9.099 -1.418 -9.716 1.00 89.69 83 ALA A O 1
ATOM 643 N N . ARG A 1 84 ? 8.721 0.464 -8.535 1.00 87.88 84 ARG A N 1
ATOM 644 C CA . ARG A 1 84 ? 9.334 1.399 -9.493 1.00 87.88 84 ARG A CA 1
ATOM 645 C C . ARG A 1 84 ? 10.822 1.118 -9.687 1.00 87.88 84 ARG A C 1
ATOM 647 O O . ARG A 1 84 ? 11.509 0.694 -8.753 1.00 87.88 84 ARG A O 1
ATOM 654 N N . VAL A 1 85 ? 11.328 1.351 -10.898 1.00 84.62 85 VAL A N 1
ATOM 655 C CA . VAL A 1 85 ? 12.719 1.024 -11.263 1.00 84.62 85 VAL A CA 1
ATOM 656 C C . VAL A 1 85 ? 13.687 1.935 -10.507 1.00 84.62 85 VAL A C 1
ATOM 658 O O . VAL A 1 85 ? 14.687 1.473 -9.961 1.00 84.62 85 VAL A O 1
ATOM 661 N N . SER A 1 86 ? 13.315 3.202 -10.337 1.00 86.00 86 SER A N 1
ATOM 662 C CA . SER A 1 86 ? 14.011 4.198 -9.520 1.00 86.00 86 SER A CA 1
ATOM 663 C C . SER A 1 86 ? 14.229 3.790 -8.056 1.00 86.00 86 SER A C 1
ATOM 665 O O . SER A 1 86 ? 15.044 4.396 -7.362 1.00 86.00 86 SER A O 1
ATOM 667 N N . CYS A 1 87 ? 13.487 2.801 -7.551 1.00 89.19 87 CYS A N 1
ATOM 668 C CA . CYS A 1 87 ? 13.541 2.354 -6.161 1.00 89.19 87 CYS A CA 1
ATOM 669 C C . CYS A 1 87 ? 14.353 1.070 -5.952 1.00 89.19 87 CYS A C 1
ATOM 671 O O . CYS A 1 87 ? 14.274 0.475 -4.877 1.00 89.19 87 CYS A O 1
ATOM 673 N N . GLU A 1 88 ? 15.161 0.652 -6.928 1.00 89.50 88 GLU A N 1
ATOM 674 C CA . GLU A 1 88 ? 15.996 -0.550 -6.828 1.00 89.50 88 GLU A CA 1
ATOM 675 C C . GLU A 1 88 ? 16.905 -0.549 -5.584 1.00 89.50 88 GLU A C 1
ATOM 677 O O . GLU A 1 88 ? 16.978 -1.544 -4.865 1.00 89.50 88 GLU A O 1
ATOM 682 N N . SER A 1 89 ? 17.540 0.582 -5.260 1.00 89.62 89 SER A N 1
ATOM 683 C CA . SER A 1 89 ? 18.402 0.701 -4.075 1.00 89.62 89 SER A CA 1
ATOM 684 C C . SER A 1 89 ? 17.641 0.476 -2.765 1.00 89.62 89 SER A C 1
ATOM 686 O O . SER A 1 89 ? 18.117 -0.251 -1.899 1.00 89.62 89 SER A O 1
ATOM 688 N N . ALA A 1 90 ? 16.436 1.038 -2.638 1.00 90.69 90 ALA A N 1
ATOM 689 C CA . ALA A 1 90 ? 15.567 0.826 -1.482 1.00 90.69 90 ALA A CA 1
ATOM 690 C C . ALA A 1 90 ? 15.045 -0.617 -1.428 1.00 90.69 90 ALA A C 1
ATOM 692 O O . ALA A 1 90 ? 14.975 -1.212 -0.356 1.00 90.69 90 ALA A O 1
ATOM 693 N N . ARG A 1 91 ? 14.726 -1.204 -2.585 1.00 91.62 91 ARG A N 1
ATOM 694 C CA . ARG A 1 91 ? 14.302 -2.601 -2.705 1.00 91.62 91 ARG A CA 1
ATOM 695 C C . ARG A 1 91 ? 15.397 -3.569 -2.267 1.00 91.62 91 ARG A C 1
ATOM 697 O O . ARG A 1 91 ? 15.099 -4.560 -1.616 1.00 91.62 91 ARG A O 1
ATOM 704 N N . ASN A 1 92 ? 16.655 -3.254 -2.563 1.00 89.88 92 ASN A N 1
ATOM 705 C CA . ASN A 1 92 ? 17.808 -4.054 -2.156 1.00 89.88 92 ASN A CA 1
ATOM 706 C C . ASN A 1 92 ? 18.042 -4.075 -0.637 1.00 89.88 92 ASN A C 1
ATOM 708 O O . ASN A 1 92 ? 18.764 -4.954 -0.171 1.00 89.88 92 ASN A O 1
ATOM 712 N N . LEU A 1 93 ? 17.434 -3.150 0.121 1.00 89.69 93 LEU A N 1
ATOM 713 C CA . LEU A 1 93 ? 17.429 -3.176 1.588 1.00 89.69 93 LEU A CA 1
ATOM 714 C C . LEU A 1 93 ? 16.406 -4.168 2.157 1.00 89.69 93 LEU A C 1
ATOM 716 O O . LEU A 1 93 ? 16.509 -4.536 3.326 1.00 89.69 93 LEU A O 1
ATOM 720 N N . LEU A 1 94 ? 15.402 -4.574 1.370 1.00 89.50 94 LEU A N 1
ATOM 721 C CA . LEU A 1 94 ? 14.421 -5.552 1.824 1.00 89.50 94 LEU A CA 1
ATOM 722 C C . LEU A 1 94 ? 15.056 -6.947 1.935 1.00 89.50 94 LEU A C 1
ATOM 724 O O . LEU A 1 94 ? 15.953 -7.292 1.159 1.00 89.50 94 LEU A O 1
ATOM 728 N N . PRO A 1 95 ? 14.542 -7.796 2.841 1.00 83.88 95 PRO A N 1
ATOM 729 C CA . PRO A 1 95 ? 14.910 -9.204 2.890 1.00 83.88 95 PRO A CA 1
ATOM 730 C C . PRO A 1 95 ? 14.672 -9.874 1.540 1.00 83.88 95 PRO A C 1
ATOM 732 O O . PRO A 1 95 ? 13.589 -9.759 0.962 1.00 83.88 95 PRO A O 1
ATOM 735 N N . LYS A 1 96 ? 15.693 -10.583 1.054 1.00 76.81 96 LYS A N 1
ATOM 736 C CA . LYS A 1 96 ? 15.638 -11.321 -0.215 1.00 76.81 96 LYS A CA 1
ATOM 737 C C . LYS A 1 96 ? 15.006 -12.703 -0.077 1.00 76.81 96 LYS A C 1
ATOM 739 O O . LYS A 1 96 ? 14.651 -13.302 -1.084 1.00 76.81 96 LYS A O 1
ATOM 744 N N . ASP A 1 97 ? 14.891 -13.205 1.148 1.00 67.06 97 ASP A N 1
ATOM 745 C CA . ASP A 1 97 ? 14.337 -14.526 1.399 1.00 67.06 97 ASP A CA 1
ATOM 746 C C . ASP A 1 97 ? 12.801 -14.473 1.352 1.00 67.06 97 ASP A C 1
ATOM 748 O O . ASP A 1 97 ? 12.172 -13.690 2.065 1.00 67.06 97 ASP A O 1
ATOM 752 N N . ASP A 1 98 ? 12.195 -15.370 0.566 1.00 54.16 98 ASP A N 1
ATOM 753 C CA . ASP A 1 98 ? 10.734 -15.548 0.449 1.00 54.16 98 ASP A CA 1
ATOM 754 C C . ASP A 1 98 ? 10.046 -15.913 1.782 1.00 54.16 98 ASP A C 1
ATOM 756 O O . ASP A 1 98 ? 8.817 -15.913 1.894 1.00 54.16 98 ASP A O 1
ATOM 760 N N . TRP A 1 99 ? 10.840 -16.239 2.803 1.00 53.16 99 TRP A N 1
ATOM 761 C CA . TRP A 1 99 ? 10.403 -16.692 4.114 1.00 53.16 99 TRP A CA 1
ATOM 762 C C . TRP A 1 99 ? 10.829 -15.673 5.159 1.00 53.16 99 TRP A C 1
ATOM 764 O O . TRP A 1 99 ? 11.785 -15.884 5.907 1.00 53.16 99 TRP A O 1
ATOM 774 N N . VAL A 1 100 ? 10.112 -14.555 5.232 1.00 48.53 100 VAL A N 1
ATOM 775 C CA . VAL A 1 100 ? 10.287 -13.635 6.355 1.00 48.53 100 VAL A CA 1
ATOM 776 C C . VAL A 1 100 ? 9.656 -14.282 7.589 1.00 48.53 100 VAL A C 1
ATOM 778 O O . VAL A 1 100 ? 8.475 -14.121 7.889 1.00 48.53 100 VAL A O 1
ATOM 781 N N . TYR A 1 101 ? 10.454 -15.100 8.272 1.00 48.19 101 TYR A N 1
ATOM 782 C CA . TYR A 1 101 ? 10.130 -15.615 9.593 1.00 48.19 101 TYR A CA 1
ATOM 783 C C . TYR A 1 101 ? 10.086 -14.456 10.603 1.00 48.19 101 TYR A C 1
ATOM 785 O O . TYR A 1 101 ? 10.819 -13.477 10.443 1.00 48.19 101 TYR A O 1
ATOM 793 N N . PRO A 1 102 ? 9.327 -14.592 11.705 1.00 48.16 102 PRO A N 1
ATOM 794 C CA . PRO A 1 102 ? 9.238 -13.593 12.779 1.00 48.16 102 PRO A CA 1
ATOM 795 C C . PRO A 1 102 ? 10.562 -13.323 13.530 1.00 48.16 102 PRO A C 1
ATOM 797 O O . PRO A 1 102 ? 10.563 -12.613 14.528 1.00 48.16 102 PRO A O 1
ATOM 800 N N . TYR A 1 103 ? 11.688 -13.878 13.073 1.00 52.84 103 TYR A N 1
ATOM 801 C CA . TYR A 1 103 ? 12.991 -13.834 13.742 1.00 52.84 103 TYR A CA 1
ATOM 802 C C . TYR A 1 103 ? 14.086 -13.133 12.927 1.00 52.84 103 TYR A C 1
ATOM 804 O O . TYR A 1 103 ? 15.257 -13.195 13.303 1.00 52.84 103 TYR A O 1
ATOM 812 N N . PHE A 1 104 ? 13.750 -12.497 11.802 1.00 63.97 104 PHE A N 1
ATOM 813 C CA . PHE A 1 104 ? 14.743 -11.753 11.030 1.00 63.97 104 PHE A CA 1
ATOM 814 C C . PHE A 1 104 ? 15.017 -10.390 11.687 1.00 63.97 104 PHE A C 1
ATOM 816 O O . PHE A 1 104 ? 14.104 -9.634 12.020 1.00 63.97 104 PHE A O 1
ATOM 823 N N . VAL A 1 105 ? 16.302 -10.093 11.891 1.00 72.56 105 VAL A N 1
ATOM 824 C CA . VAL A 1 105 ? 16.760 -8.788 12.372 1.00 72.56 105 VAL A CA 1
ATOM 825 C C . VAL A 1 105 ? 16.683 -7.813 11.205 1.00 72.56 105 VAL A C 1
ATOM 827 O O . VAL A 1 105 ? 17.473 -7.912 10.267 1.00 72.56 105 VAL A O 1
ATOM 830 N N . VAL A 1 106 ? 15.734 -6.880 11.272 1.00 81.06 106 VAL A N 1
ATOM 831 C CA . VAL A 1 106 ? 15.613 -5.796 10.294 1.00 81.06 106 VAL A CA 1
ATOM 832 C C . VAL A 1 106 ? 16.836 -4.899 10.402 1.00 81.06 106 VAL A C 1
ATOM 834 O O . VAL A 1 106 ? 17.113 -4.343 11.463 1.00 81.06 106 VAL A O 1
ATOM 837 N N . GLU A 1 107 ? 17.577 -4.751 9.305 1.00 87.12 107 GLU A N 1
ATOM 838 C CA . GLU A 1 107 ? 18.688 -3.805 9.260 1.00 87.12 107 GLU A CA 1
ATOM 839 C C . GLU A 1 107 ? 18.179 -2.376 9.493 1.00 87.12 107 GLU A C 1
ATOM 841 O O . GLU A 1 107 ? 17.134 -1.982 8.966 1.00 87.12 107 GLU A O 1
ATOM 846 N N . SER A 1 108 ? 18.939 -1.570 10.238 1.00 89.56 108 SER A N 1
ATOM 847 C CA . SER A 1 108 ? 18.542 -0.202 10.600 1.00 89.56 108 SER A CA 1
ATOM 848 C C . SER A 1 108 ? 18.244 0.671 9.377 1.00 89.56 108 SER A C 1
ATOM 850 O O . SER A 1 108 ? 17.291 1.449 9.392 1.00 89.56 108 SER A O 1
ATOM 852 N N . ALA A 1 109 ? 18.995 0.496 8.285 1.00 92.19 109 ALA A N 1
ATOM 853 C CA . ALA A 1 109 ? 18.755 1.191 7.023 1.00 92.19 109 ALA A CA 1
ATOM 854 C C . ALA A 1 109 ? 17.400 0.814 6.393 1.00 92.19 109 ALA A C 1
ATOM 856 O O . ALA A 1 109 ? 16.663 1.692 5.942 1.00 92.19 109 ALA A O 1
ATOM 857 N N . CYS A 1 110 ? 17.038 -0.475 6.402 1.00 91.69 110 CYS A N 1
ATOM 858 C CA . CYS A 1 110 ? 15.732 -0.943 5.932 1.00 91.69 110 CYS A CA 1
ATOM 859 C C . CYS A 1 110 ? 14.601 -0.392 6.810 1.00 91.69 110 CYS A C 1
ATOM 861 O O . CYS A 1 110 ? 13.585 0.075 6.292 1.00 91.69 110 CYS A O 1
ATOM 863 N N . GLN A 1 111 ? 14.783 -0.413 8.133 1.00 90.44 111 GLN A N 1
ATOM 864 C CA . GLN A 1 111 ? 13.811 0.121 9.084 1.00 90.44 111 GLN A CA 1
ATOM 865 C C . GLN A 1 111 ? 13.575 1.617 8.858 1.00 90.44 111 GLN A C 1
ATOM 867 O O . GLN A 1 111 ? 12.429 2.038 8.720 1.00 90.44 111 GLN A O 1
ATOM 872 N N . GLN A 1 112 ? 14.641 2.416 8.769 1.00 93.69 112 GLN A N 1
ATOM 873 C CA . GLN A 1 112 ? 14.538 3.855 8.539 1.00 93.69 112 GLN A CA 1
ATOM 874 C C . GLN A 1 112 ? 13.847 4.164 7.205 1.00 93.69 112 GLN A C 1
ATOM 876 O O . GLN A 1 112 ? 12.938 4.992 7.159 1.00 93.69 112 GLN A O 1
ATOM 881 N N . MET A 1 113 ? 14.225 3.457 6.134 1.00 95.25 113 MET A N 1
ATOM 882 C CA . MET A 1 113 ? 13.598 3.598 4.819 1.00 95.25 113 MET A CA 1
ATOM 883 C C . MET A 1 113 ? 12.088 3.320 4.879 1.00 95.25 113 MET A C 1
ATOM 885 O O . MET A 1 113 ? 11.296 4.124 4.382 1.00 95.25 113 MET A O 1
ATOM 889 N N . LEU A 1 114 ? 11.673 2.222 5.519 1.00 93.44 114 LEU A N 1
ATOM 890 C CA . LEU A 1 114 ? 10.257 1.870 5.622 1.00 93.44 114 LEU A CA 1
ATOM 891 C C . LEU A 1 114 ? 9.479 2.809 6.542 1.00 93.44 114 LEU A C 1
ATOM 893 O O . LEU A 1 114 ? 8.343 3.132 6.218 1.00 93.44 114 LEU A O 1
ATOM 897 N N . LEU A 1 115 ? 10.061 3.292 7.643 1.00 92.75 115 LEU A N 1
ATOM 898 C CA . LEU A 1 115 ? 9.401 4.270 8.515 1.00 92.75 115 LEU A CA 1
ATOM 899 C C . LEU A 1 115 ? 9.083 5.570 7.766 1.00 92.75 115 LEU A C 1
ATOM 901 O O . LEU A 1 115 ? 7.971 6.087 7.884 1.00 92.75 115 LEU A O 1
ATOM 905 N N . GLU A 1 116 ? 10.009 6.071 6.948 1.00 92.94 116 GLU A N 1
ATOM 906 C CA . GLU A 1 116 ? 9.766 7.252 6.112 1.00 92.94 116 GLU A CA 1
ATOM 907 C C . GLU A 1 116 ? 8.695 6.988 5.042 1.00 92.94 116 GLU A C 1
ATOM 909 O O . GLU A 1 116 ? 7.785 7.802 4.850 1.00 92.94 116 GLU A O 1
ATOM 914 N N . LYS A 1 117 ? 8.722 5.811 4.401 1.00 94.00 117 LYS A N 1
ATOM 915 C CA . LYS A 1 117 ? 7.672 5.416 3.450 1.00 94.00 117 LYS A CA 1
ATOM 916 C C . LYS A 1 117 ? 6.305 5.251 4.117 1.00 94.00 117 LYS A C 1
ATOM 918 O O . LYS A 1 117 ? 5.317 5.704 3.548 1.00 94.00 117 LYS A O 1
ATOM 923 N N . ILE A 1 118 ? 6.228 4.699 5.331 1.00 92.81 118 ILE A N 1
ATOM 924 C CA . ILE A 1 118 ? 4.987 4.597 6.119 1.00 92.81 118 ILE A CA 1
ATOM 925 C C . ILE A 1 118 ? 4.422 5.985 6.409 1.00 92.81 118 ILE A C 1
ATOM 927 O O . ILE A 1 118 ? 3.231 6.209 6.193 1.00 92.81 118 ILE A O 1
ATOM 931 N N . LYS A 1 119 ? 5.252 6.928 6.875 1.00 91.06 119 LYS A N 1
ATOM 932 C CA . LYS A 1 119 ? 4.810 8.305 7.148 1.00 91.06 119 LYS A CA 1
ATOM 933 C C . LYS A 1 119 ? 4.186 8.931 5.905 1.00 91.06 119 LYS A C 1
ATOM 935 O O . LYS A 1 119 ? 3.076 9.454 5.972 1.00 91.06 119 LYS A O 1
ATOM 940 N N . LYS A 1 120 ? 4.869 8.830 4.764 1.00 90.12 120 LYS A N 1
ATOM 941 C CA . LYS A 1 120 ? 4.385 9.372 3.494 1.00 90.12 120 LYS A CA 1
ATOM 942 C C . LYS A 1 120 ? 3.105 8.686 3.015 1.00 90.12 120 LYS A C 1
ATOM 944 O O . LYS A 1 120 ? 2.123 9.367 2.727 1.00 90.12 120 LYS A O 1
ATOM 949 N N . ALA A 1 121 ? 3.100 7.357 2.986 1.00 92.06 121 ALA A N 1
ATOM 950 C CA . ALA A 1 121 ? 1.961 6.571 2.532 1.00 92.06 121 ALA A CA 1
ATOM 951 C C . ALA A 1 121 ? 0.721 6.811 3.405 1.00 92.06 121 ALA A C 1
ATOM 953 O O . ALA A 1 121 ? -0.386 6.841 2.885 1.00 92.06 121 ALA A O 1
ATOM 954 N N . ARG A 1 122 ? 0.879 7.070 4.711 1.00 91.56 122 ARG A N 1
ATOM 955 C CA . ARG A 1 122 ? -0.236 7.459 5.592 1.00 91.56 122 ARG A CA 1
ATOM 956 C C . ARG A 1 122 ? -0.848 8.808 5.225 1.00 91.56 122 ARG A C 1
ATOM 958 O O . ARG A 1 122 ? -2.065 8.939 5.295 1.00 91.56 122 ARG A O 1
ATOM 965 N N . ILE A 1 123 ? -0.040 9.796 4.835 1.00 90.19 123 ILE A N 1
ATOM 966 C CA . ILE A 1 123 ? -0.550 11.103 4.384 1.00 90.19 123 ILE A CA 1
ATOM 967 C C . ILE A 1 123 ? -1.355 10.922 3.094 1.00 90.19 123 ILE A C 1
ATOM 969 O O . ILE A 1 123 ? -2.469 11.433 2.984 1.00 90.19 123 ILE A O 1
ATOM 973 N N . GLU A 1 124 ? -0.812 10.158 2.145 1.00 90.25 124 GLU A N 1
ATOM 974 C CA . GLU A 1 124 ? -1.498 9.820 0.898 1.00 90.25 124 GLU A CA 1
ATOM 975 C C . GLU A 1 124 ? -2.808 9.086 1.145 1.00 90.25 124 GLU A C 1
ATOM 977 O O . GLU A 1 124 ? -3.868 9.503 0.676 1.00 90.25 124 GLU A O 1
ATOM 982 N N . TYR A 1 125 ? -2.750 8.049 1.965 1.00 93.38 125 TYR A N 1
ATOM 983 C CA . TYR A 1 125 ? -3.897 7.239 2.303 1.00 93.38 125 TYR A CA 1
ATOM 984 C C . TYR A 1 125 ? -4.987 8.047 3.025 1.00 93.38 125 TYR A C 1
ATOM 986 O O . TYR A 1 125 ? -6.154 7.975 2.648 1.00 93.38 125 TYR A O 1
ATOM 994 N N . ALA A 1 126 ? -4.626 8.910 3.981 1.00 92.38 126 ALA A N 1
ATOM 995 C CA . ALA A 1 126 ? -5.577 9.796 4.657 1.00 92.38 126 ALA A CA 1
ATOM 996 C C . ALA A 1 126 ? -6.291 10.755 3.685 1.00 92.38 126 ALA A C 1
ATOM 998 O O . ALA A 1 126 ? -7.480 11.043 3.854 1.00 92.38 126 ALA A O 1
ATOM 999 N N . HIS A 1 127 ? -5.600 11.217 2.640 1.00 91.00 127 HIS A N 1
ATOM 1000 C CA . HIS A 1 127 ? -6.204 12.037 1.591 1.00 91.00 127 HIS A CA 1
ATOM 1001 C C . HIS A 1 127 ? -7.121 11.236 0.667 1.00 91.00 127 HIS A C 1
ATOM 1003 O O . HIS A 1 127 ? -8.205 11.704 0.308 1.00 91.00 127 HIS A O 1
ATOM 1009 N N . GLN A 1 128 ? -6.738 10.007 0.321 1.00 91.06 128 GLN A N 1
ATOM 1010 C CA . GLN A 1 128 ? -7.608 9.094 -0.420 1.00 91.06 128 GLN A CA 1
ATOM 1011 C C . GLN A 1 128 ? -8.893 8.786 0.365 1.00 91.06 128 GLN A C 1
ATOM 1013 O O . GLN A 1 128 ? -9.977 8.770 -0.214 1.00 91.06 128 GLN A O 1
ATOM 1018 N N . LEU A 1 129 ? -8.802 8.608 1.685 1.00 92.56 129 LEU A N 1
ATOM 1019 C CA . LEU A 1 129 ? -9.969 8.454 2.558 1.00 92.56 129 LEU A CA 1
ATOM 1020 C C . LEU A 1 129 ? -10.854 9.705 2.547 1.00 92.56 129 LEU A C 1
ATOM 1022 O O . LEU A 1 129 ? -12.065 9.598 2.366 1.00 92.56 129 LEU A O 1
ATOM 1026 N N . TYR A 1 130 ? -10.251 10.893 2.666 1.00 92.69 130 TYR A N 1
ATOM 1027 C CA . TYR A 1 130 ? -10.972 12.168 2.610 1.00 92.69 130 TYR A CA 1
ATOM 1028 C C . TYR A 1 130 ? -11.744 12.344 1.298 1.00 92.69 130 TYR A C 1
ATOM 1030 O O . TYR A 1 130 ? -12.940 12.623 1.318 1.00 92.69 130 TYR A O 1
ATOM 1038 N N . THR A 1 131 ? -11.084 12.131 0.158 1.00 90.38 131 THR A N 1
ATOM 1039 C CA . THR A 1 131 ? -11.708 12.276 -1.169 1.00 90.38 131 THR A CA 1
ATOM 1040 C C . THR A 1 131 ? -12.840 11.274 -1.400 1.00 90.38 131 THR A C 1
ATOM 1042 O O . THR A 1 131 ? -13.820 11.606 -2.063 1.00 90.38 131 THR A O 1
ATOM 1045 N N . LYS A 1 132 ? -12.743 10.073 -0.817 1.00 92.75 132 LYS A N 1
ATOM 1046 C CA . LYS A 1 132 ? -13.779 9.030 -0.890 1.00 92.75 132 LYS A CA 1
ATOM 1047 C C . LYS A 1 132 ? -14.878 9.169 0.171 1.00 92.75 132 LYS A C 1
ATOM 1049 O O . LYS A 1 132 ? -15.860 8.437 0.103 1.00 92.75 132 LYS A O 1
ATOM 1054 N N . GLY A 1 133 ? -14.730 10.065 1.151 1.00 92.44 133 GLY A N 1
ATOM 1055 C CA . GLY A 1 133 ? -15.654 10.173 2.287 1.00 92.44 133 GLY A CA 1
ATOM 1056 C C . GLY A 1 133 ? -15.655 8.934 3.192 1.00 92.44 133 GLY A C 1
ATOM 1057 O O . GLY A 1 133 ? -16.691 8.579 3.759 1.00 92.44 133 GLY A O 1
ATOM 1058 N N . MET A 1 134 ? -14.507 8.262 3.296 1.00 96.06 134 MET A N 1
ATOM 1059 C CA . MET A 1 134 ? -14.320 7.029 4.059 1.00 96.06 134 MET A CA 1
ATOM 1060 C C . MET A 1 134 ? -13.440 7.252 5.292 1.00 96.06 134 MET A C 1
ATOM 1062 O O . MET A 1 134 ? -12.729 8.250 5.399 1.00 96.06 134 MET A O 1
ATOM 1066 N N . ILE A 1 135 ? -13.482 6.306 6.224 1.00 94.19 135 ILE A N 1
ATOM 1067 C CA . ILE A 1 135 ? -12.640 6.250 7.415 1.00 94.19 135 ILE A CA 1
ATOM 1068 C C . ILE A 1 135 ? -12.085 4.837 7.580 1.00 94.19 135 ILE A C 1
ATOM 1070 O O . ILE A 1 135 ? -12.786 3.850 7.352 1.00 94.19 135 ILE A O 1
ATOM 1074 N N . ASP A 1 136 ? -10.814 4.751 7.955 1.00 93.56 136 ASP A N 1
ATOM 1075 C CA . ASP A 1 136 ? -10.149 3.486 8.238 1.00 93.56 136 ASP A CA 1
ATOM 1076 C C . ASP A 1 136 ? -10.221 3.202 9.736 1.00 93.56 136 ASP A C 1
ATOM 1078 O O . ASP A 1 136 ? -9.769 4.006 10.562 1.00 93.56 136 ASP A O 1
ATOM 1082 N N . VAL A 1 137 ? -10.835 2.079 10.088 1.00 92.94 137 VAL A N 1
ATOM 1083 C CA . VAL A 1 137 ? -11.145 1.718 11.469 1.00 92.94 137 VAL A CA 1
ATOM 1084 C C . VAL A 1 137 ? -10.782 0.270 11.747 1.00 92.94 137 VAL A C 1
ATOM 1086 O O . VAL A 1 137 ? -10.789 -0.591 10.868 1.00 92.94 137 VAL A O 1
ATOM 1089 N N . VAL A 1 138 ? -10.514 -0.010 13.013 1.00 90.31 138 VAL A N 1
ATOM 1090 C CA . VAL A 1 138 ? -10.534 -1.360 13.554 1.00 90.31 138 VAL A CA 1
ATOM 1091 C C . VAL A 1 138 ? -11.824 -1.539 14.337 1.00 90.31 138 VAL A C 1
ATOM 1093 O O . VAL A 1 138 ? -12.155 -0.730 15.206 1.00 90.31 138 VAL A O 1
ATOM 1096 N N . VAL A 1 139 ? -12.542 -2.613 14.026 1.00 88.69 139 VAL A N 1
ATOM 1097 C CA . VAL A 1 139 ? -13.654 -3.113 14.831 1.00 88.69 139 VAL A CA 1
ATOM 1098 C C . VAL A 1 139 ? -13.119 -4.274 15.648 1.00 88.69 139 VAL A C 1
ATOM 1100 O O . VAL A 1 139 ? -12.585 -5.223 15.081 1.00 88.69 139 VAL A O 1
ATOM 1103 N N . TYR A 1 140 ? -13.245 -4.216 16.966 1.00 88.06 140 TYR A N 1
ATOM 1104 C CA . TYR A 1 140 ? -12.779 -5.283 17.843 1.00 88.06 140 TYR A CA 1
ATOM 1105 C C . TYR A 1 140 ? -13.741 -5.509 19.003 1.00 88.06 140 TYR A C 1
ATOM 1107 O O . TYR A 1 140 ? -14.550 -4.652 19.339 1.00 88.06 140 TYR A O 1
ATOM 1115 N N . TRP A 1 141 ? -13.685 -6.689 19.600 1.00 82.38 141 TRP A N 1
ATOM 1116 C CA . TRP A 1 141 ? -14.500 -7.072 20.739 1.00 82.38 141 TRP A CA 1
ATOM 1117 C C . TRP A 1 141 ? -13.713 -7.979 21.673 1.00 82.38 141 TRP A C 1
ATOM 1119 O O . TRP A 1 141 ? -12.911 -8.816 21.249 1.00 82.38 141 TRP A O 1
ATOM 1129 N N . ASP A 1 142 ? -13.968 -7.838 22.967 1.00 72.25 142 ASP A N 1
ATOM 1130 C CA . ASP A 1 142 ? -13.377 -8.719 23.963 1.00 72.25 142 ASP A CA 1
ATOM 1131 C C . ASP A 1 142 ? -14.162 -10.036 23.999 1.00 72.25 142 ASP A C 1
ATOM 1133 O O . ASP A 1 142 ? -15.358 -10.056 24.305 1.00 72.25 142 ASP A O 1
ATOM 1137 N N . CYS A 1 143 ? -13.506 -11.165 23.702 1.00 61.44 143 CYS A N 1
ATOM 1138 C CA . CYS A 1 143 ? -14.090 -12.459 24.043 1.00 61.44 143 CYS A CA 1
ATOM 1139 C C . CYS A 1 143 ? -13.816 -12.739 25.526 1.00 61.44 143 CYS A C 1
ATOM 1141 O O . CYS A 1 143 ? -12.653 -12.670 25.944 1.00 61.44 143 CYS A O 1
ATOM 1143 N N . PRO A 1 144 ? -14.838 -13.099 26.321 1.00 56.53 144 PRO A N 1
ATOM 1144 C CA . PRO A 1 144 ? -14.610 -13.516 27.696 1.00 56.53 144 PRO A CA 1
ATOM 1145 C C . PRO A 1 144 ? -13.653 -14.726 27.738 1.00 56.53 144 PRO A C 1
ATOM 1147 O O . PRO A 1 144 ? -13.684 -15.558 26.820 1.00 56.53 144 PRO A O 1
ATOM 1150 N N . PRO A 1 145 ? -12.782 -14.818 28.763 1.00 53.53 145 PRO A N 1
ATOM 1151 C CA . PRO A 1 145 ? -11.861 -15.939 28.918 1.00 53.53 145 PRO A CA 1
ATOM 1152 C C . PRO A 1 145 ? -12.627 -17.262 29.043 1.00 53.53 145 PRO A C 1
ATOM 1154 O O . PRO A 1 145 ? -13.730 -17.308 29.589 1.00 53.53 145 PRO A O 1
ATOM 1157 N N . LEU A 1 146 ? -12.029 -18.339 28.522 1.00 50.09 146 LEU A N 1
ATOM 1158 C CA . LEU A 1 146 ? -12.616 -19.685 28.524 1.00 50.09 146 LEU A CA 1
ATOM 1159 C C . LEU A 1 146 ? -12.817 -20.250 29.942 1.00 50.09 146 LEU A C 1
ATOM 1161 O O . LEU A 1 146 ? -13.617 -21.164 30.123 1.00 50.09 146 LEU A O 1
ATOM 1165 N N . ASP A 1 147 ? -12.117 -19.696 30.933 1.00 48.69 147 ASP A N 1
ATOM 1166 C CA . ASP A 1 147 ? -11.948 -20.275 32.269 1.00 48.69 147 ASP A CA 1
ATOM 1167 C C . ASP A 1 147 ? -13.135 -20.087 33.220 1.00 48.69 147 ASP A C 1
ATOM 1169 O O . ASP A 1 147 ? -13.033 -20.376 34.411 1.00 48.69 147 ASP A O 1
ATOM 1173 N N . LEU A 1 148 ? -14.315 -19.731 32.708 1.00 47.19 148 LEU A N 1
ATOM 1174 C CA . LEU A 1 148 ? -15.544 -20.146 33.380 1.00 47.19 148 LEU A CA 1
ATOM 1175 C C . LEU A 1 148 ? -15.743 -21.642 33.111 1.00 47.19 148 LEU A C 1
ATOM 1177 O O . LEU A 1 148 ? -16.639 -22.055 32.373 1.00 47.19 148 LEU A O 1
ATOM 1181 N N . GLN A 1 149 ? -14.890 -22.452 33.751 1.00 42.62 149 GLN A N 1
ATOM 1182 C CA . GLN A 1 149 ? -15.224 -23.807 34.156 1.00 42.62 149 GLN A CA 1
ATOM 1183 C C . GLN A 1 149 ? -16.494 -23.713 35.002 1.00 42.62 149 GLN A C 1
ATOM 1185 O O . GLN A 1 149 ? -16.467 -23.613 36.225 1.00 42.62 149 GLN A O 1
ATOM 1190 N N . MET A 1 150 ? -17.642 -23.710 34.332 1.00 44.44 150 MET A N 1
ATOM 1191 C CA . MET A 1 150 ? -18.871 -24.157 34.947 1.00 44.44 150 MET A CA 1
ATOM 1192 C C . MET A 1 150 ? -18.708 -25.657 35.143 1.00 44.44 150 MET A C 1
ATOM 1194 O O . MET A 1 150 ? -19.082 -26.456 34.284 1.00 44.44 150 MET A O 1
ATOM 1198 N N . GLU A 1 151 ? -18.096 -26.029 36.265 1.00 46.09 151 GLU A N 1
ATOM 1199 C CA . GLU A 1 151 ? -18.233 -27.361 36.828 1.00 46.09 151 GLU A CA 1
ATOM 1200 C C . GLU A 1 151 ? -19.738 -27.680 36.877 1.00 46.09 151 GLU A C 1
ATOM 1202 O O . GLU A 1 151 ? -20.491 -27.138 37.684 1.00 46.09 151 GLU A O 1
ATOM 1207 N N . GLY A 1 152 ? -20.207 -28.512 35.943 1.00 48.59 152 GLY A N 1
ATOM 1208 C CA . GLY A 1 152 ? -21.489 -29.199 36.075 1.00 48.59 152 GLY A CA 1
ATOM 1209 C C . GLY A 1 152 ? -22.619 -28.880 35.095 1.00 48.59 152 GLY A C 1
ATOM 1210 O O . GLY A 1 152 ? -23.718 -29.368 35.350 1.00 48.59 152 GLY A O 1
ATOM 1211 N N . ARG A 1 153 ? -22.438 -28.146 33.982 1.00 47.12 153 ARG A N 1
ATOM 1212 C CA . ARG A 1 153 ? -23.472 -28.117 32.914 1.00 47.12 153 ARG A CA 1
ATOM 1213 C C . ARG A 1 153 ? -22.884 -28.135 31.502 1.00 47.12 153 ARG A C 1
ATOM 1215 O O . ARG A 1 153 ? -22.117 -27.251 31.141 1.00 47.12 153 ARG A O 1
ATOM 1222 N N . ASP A 1 154 ? -23.329 -29.112 30.708 1.00 44.75 154 ASP A N 1
ATOM 1223 C CA . ASP A 1 154 ? -23.010 -29.397 29.296 1.00 44.75 154 ASP A CA 1
ATOM 1224 C C . ASP A 1 154 ? -23.429 -28.299 28.299 1.00 44.75 154 ASP A C 1
ATOM 1226 O O . ASP A 1 154 ? -24.080 -28.548 27.281 1.00 44.75 154 ASP A O 1
ATOM 1230 N N . HIS A 1 155 ? -23.047 -27.054 28.546 1.00 42.78 155 HIS A N 1
ATOM 1231 C CA . HIS A 1 155 ? -23.142 -26.017 27.536 1.00 42.78 155 HIS A CA 1
ATOM 1232 C C . HIS A 1 155 ? -21.774 -25.384 27.341 1.00 42.78 155 HIS A C 1
ATOM 1234 O O . HIS A 1 155 ? -21.400 -24.504 28.116 1.00 42.78 155 HIS A O 1
ATOM 1240 N N . PRO A 1 156 ? -21.026 -25.775 26.285 1.00 44.81 156 PRO A N 1
ATOM 1241 C CA . PRO A 1 156 ? -19.976 -24.913 25.787 1.00 44.81 156 PRO A CA 1
ATOM 1242 C C . PRO A 1 156 ? -20.677 -23.626 25.363 1.00 44.81 156 PRO A C 1
ATOM 1244 O O . PRO A 1 156 ? -21.299 -23.573 24.298 1.00 44.81 156 PRO A O 1
ATOM 1247 N N . MET A 1 157 ? -20.632 -22.594 26.208 1.00 45.03 157 MET A N 1
ATOM 1248 C CA . MET A 1 157 ? -20.922 -21.241 25.766 1.00 45.03 157 MET A CA 1
ATOM 1249 C C . MET A 1 157 ? -19.859 -20.920 24.720 1.00 45.03 157 MET A C 1
ATOM 1251 O O . MET A 1 157 ? -18.768 -20.436 25.010 1.00 45.03 157 MET A O 1
ATOM 1255 N N . LYS A 1 158 ? -20.176 -21.261 23.466 1.00 47.88 158 LYS A N 1
ATOM 1256 C CA . LYS A 1 158 ? -19.538 -20.688 22.292 1.00 47.88 158 LYS A CA 1
ATOM 1257 C C . LYS A 1 158 ? -19.488 -19.182 22.529 1.00 47.88 158 LYS A C 1
ATOM 1259 O O . LYS A 1 158 ? -20.414 -18.618 23.111 1.00 47.88 158 LYS A O 1
ATOM 1264 N N . ARG A 1 159 ? -18.405 -18.557 22.077 1.00 54.16 159 ARG A N 1
ATOM 1265 C CA . ARG A 1 159 ? -18.152 -17.110 22.101 1.00 54.16 159 ARG A CA 1
ATOM 1266 C C . ARG A 1 159 ? -19.208 -16.372 21.263 1.00 54.16 159 ARG A C 1
ATOM 1268 O O . ARG A 1 159 ? -18.919 -15.901 20.171 1.00 54.16 159 ARG A O 1
ATOM 1275 N N . VAL A 1 160 ? -20.458 -16.384 21.710 1.00 55.66 160 VAL A N 1
ATOM 1276 C CA . VAL A 1 160 ? -21.611 -15.862 20.984 1.00 55.66 160 VAL A CA 1
ATOM 1277 C C . VAL A 1 160 ? -21.897 -14.490 21.555 1.00 55.66 160 VAL A C 1
ATOM 1279 O O . VAL A 1 160 ? -22.346 -14.351 22.693 1.00 55.66 160 VAL A O 1
ATOM 1282 N N . LEU A 1 161 ? -21.608 -13.472 20.754 1.00 65.69 161 LEU A N 1
ATOM 1283 C CA . LEU A 1 161 ? -22.133 -12.145 21.000 1.00 65.69 161 LEU A CA 1
ATOM 1284 C C . LEU A 1 161 ? -23.620 -12.171 20.627 1.00 65.69 161 LEU A C 1
ATOM 1286 O O . LEU A 1 161 ? -23.965 -12.421 19.473 1.00 65.69 161 LEU A O 1
ATOM 1290 N N . TYR A 1 162 ? -24.497 -11.960 21.606 1.00 69.94 162 TYR A N 1
ATOM 1291 C CA . TYR A 1 162 ? -25.921 -11.783 21.337 1.00 69.94 162 TYR A CA 1
ATOM 1292 C C . TYR A 1 162 ? -26.144 -10.356 20.849 1.00 69.94 162 TYR A C 1
ATOM 1294 O O . TYR A 1 162 ? -25.789 -9.405 21.541 1.00 69.94 162 TYR A O 1
ATOM 1302 N N . MET A 1 163 ? -26.711 -10.244 19.656 1.00 80.25 163 MET A N 1
ATOM 1303 C CA . MET A 1 163 ? -27.023 -9.000 18.965 1.00 80.25 163 MET A CA 1
ATOM 1304 C C . MET A 1 163 ? -28.406 -9.146 18.333 1.00 80.25 163 MET A C 1
ATOM 1306 O O . MET A 1 163 ? -28.831 -10.259 18.003 1.00 80.25 163 MET A O 1
ATOM 1310 N N . THR A 1 164 ? -29.122 -8.040 18.185 1.00 85.50 164 THR A N 1
ATOM 1311 C CA . THR A 1 164 ? -30.355 -8.010 17.399 1.00 85.50 164 THR A CA 1
ATOM 1312 C C . THR A 1 164 ? -30.043 -8.266 15.921 1.00 85.50 164 THR A C 1
ATOM 1314 O O . THR A 1 164 ? -28.899 -8.168 15.471 1.00 85.50 164 THR A O 1
ATOM 1317 N N . GLU A 1 165 ? -31.067 -8.598 15.134 1.00 84.94 165 GLU A N 1
ATOM 1318 C CA . GLU A 1 165 ? -30.884 -8.835 13.700 1.00 84.94 165 GLU A CA 1
ATOM 1319 C C . GLU A 1 165 ? -30.345 -7.589 12.972 1.00 84.94 165 GLU A C 1
ATOM 1321 O O . GLU A 1 165 ? -29.504 -7.703 12.081 1.00 84.94 165 GLU A O 1
ATOM 1326 N N . GLU A 1 166 ? -30.780 -6.394 13.376 1.00 85.25 166 GLU A N 1
ATOM 1327 C CA . GLU A 1 166 ? -30.324 -5.126 12.798 1.00 85.25 166 GLU A CA 1
ATOM 1328 C C . GLU A 1 166 ? -28.842 -4.867 13.089 1.00 85.25 166 GLU A C 1
ATOM 1330 O O . GLU A 1 166 ? -28.075 -4.544 12.179 1.00 85.25 166 GLU A O 1
ATOM 1335 N N . GLU A 1 167 ? -28.418 -5.090 14.333 1.00 86.62 167 GLU A N 1
ATOM 1336 C CA . GLU A 1 167 ? -27.020 -4.976 14.758 1.00 86.62 167 GLU A CA 1
ATOM 1337 C C . GLU A 1 167 ? -26.125 -5.979 14.012 1.00 86.62 167 GLU A C 1
ATOM 1339 O O . GLU A 1 167 ? -25.048 -5.624 13.527 1.00 86.62 167 GLU A O 1
ATOM 1344 N N . GLY A 1 168 ? -26.595 -7.219 13.840 1.00 84.00 168 GLY A N 1
ATOM 1345 C CA . GLY A 1 168 ? -25.876 -8.243 13.081 1.00 84.00 168 GLY A CA 1
ATOM 1346 C C . GLY A 1 168 ? -25.741 -7.919 11.597 1.00 84.00 168 GLY A C 1
ATOM 1347 O O . GLY A 1 168 ? -24.677 -8.145 11.012 1.00 84.00 168 GLY A O 1
ATOM 1348 N N . ARG A 1 169 ? -26.770 -7.323 10.983 1.00 86.69 169 ARG A N 1
ATOM 1349 C CA . ARG A 1 169 ? -26.689 -6.820 9.602 1.00 86.69 169 ARG A CA 1
ATOM 1350 C C . ARG A 1 169 ? -25.680 -5.681 9.480 1.00 86.69 169 ARG A C 1
ATOM 1352 O O . ARG A 1 169 ? -24.931 -5.647 8.506 1.00 86.69 169 ARG A O 1
ATOM 1359 N N . LEU A 1 170 ? -25.629 -4.779 10.459 1.00 90.50 170 LEU A N 1
ATOM 1360 C CA . LEU A 1 170 ? -24.683 -3.664 10.471 1.00 90.50 170 LEU A CA 1
ATOM 1361 C C . LEU A 1 170 ? -23.228 -4.145 10.575 1.00 90.50 170 LEU A C 1
ATOM 1363 O O . LEU A 1 170 ? -22.366 -3.705 9.807 1.00 90.50 170 LEU A O 1
ATOM 1367 N N . LEU A 1 171 ? -22.967 -5.093 11.479 1.00 88.62 171 LEU A N 1
ATOM 1368 C CA . LEU A 1 171 ? -21.649 -5.700 11.628 1.00 88.62 171 LEU A CA 1
ATOM 1369 C C . LEU A 1 171 ? -21.253 -6.489 10.373 1.00 88.62 171 LEU A C 1
ATOM 1371 O O . LEU A 1 171 ? -20.121 -6.364 9.919 1.00 88.62 171 LEU A O 1
ATOM 1375 N N . SER A 1 172 ? -22.188 -7.230 9.769 1.00 87.75 172 SER A N 1
ATOM 1376 C CA . SER A 1 172 ? -21.947 -7.971 8.519 1.00 87.75 172 SER A CA 1
ATOM 1377 C C . SER A 1 172 ? -21.606 -7.033 7.361 1.00 87.75 172 SER A C 1
ATOM 1379 O O . SER A 1 172 ? -20.616 -7.242 6.671 1.00 87.75 172 SER A O 1
ATOM 1381 N N . LYS A 1 173 ? -22.351 -5.932 7.204 1.00 90.62 173 LYS A N 1
ATOM 1382 C CA . LYS A 1 173 ? -22.059 -4.908 6.191 1.00 90.62 173 LYS A CA 1
ATOM 1383 C C . LYS A 1 173 ? -20.667 -4.295 6.377 1.00 90.62 173 LYS A C 1
ATOM 1385 O O . LYS A 1 173 ? -19.983 -4.009 5.402 1.00 90.62 173 LYS A O 1
ATOM 1390 N N . THR A 1 174 ? -20.255 -4.093 7.627 1.00 89.38 174 THR A N 1
ATOM 1391 C CA . THR A 1 174 ? -18.924 -3.573 7.980 1.00 89.38 174 THR A CA 1
ATOM 1392 C C . THR A 1 174 ? -17.824 -4.612 7.747 1.00 89.38 174 THR A C 1
ATOM 1394 O O . THR A 1 174 ? -16.708 -4.268 7.352 1.00 89.38 174 THR A O 1
ATOM 1397 N N . TRP A 1 175 ? -18.139 -5.889 7.971 1.00 88.12 175 TRP A N 1
ATOM 1398 C CA . TRP A 1 175 ? -17.263 -7.010 7.662 1.00 88.12 175 TRP A CA 1
ATOM 1399 C C . TRP A 1 175 ? -17.041 -7.139 6.159 1.00 88.12 175 TRP A C 1
ATOM 1401 O O . TRP A 1 175 ? -15.916 -7.363 5.749 1.00 88.12 175 TRP A O 1
ATOM 1411 N N . ASP A 1 176 ? -18.041 -6.941 5.305 1.00 85.88 176 ASP A N 1
ATOM 1412 C CA . ASP A 1 176 ? -17.871 -7.098 3.851 1.00 85.88 176 ASP A CA 1
ATOM 1413 C C . ASP A 1 176 ? -16.801 -6.170 3.240 1.00 85.88 176 ASP A C 1
ATOM 1415 O O . ASP A 1 176 ? -16.267 -6.454 2.165 1.00 85.88 176 ASP A O 1
ATOM 1419 N N . THR A 1 177 ? -16.433 -5.094 3.943 1.00 86.06 177 THR A N 1
ATOM 1420 C CA . THR A 1 177 ? -15.380 -4.146 3.554 1.00 86.06 177 THR A CA 1
ATOM 1421 C C . THR A 1 177 ? -14.033 -4.381 4.255 1.00 86.06 177 THR A C 1
ATOM 1423 O O . THR A 1 177 ? -13.122 -3.564 4.112 1.00 86.06 177 THR A O 1
ATOM 1426 N N . HIS A 1 178 ? -13.878 -5.477 5.009 1.00 84.12 178 HIS A N 1
ATOM 1427 C CA . HIS A 1 178 ? -12.648 -5.773 5.748 1.00 84.12 178 HIS A CA 1
ATOM 1428 C C . HIS A 1 178 ? -11.446 -6.022 4.828 1.00 84.12 178 HIS A C 1
ATOM 1430 O O . HIS A 1 178 ? -11.559 -6.562 3.720 1.00 84.12 178 HIS A O 1
ATOM 1436 N N . TYR A 1 179 ? -10.250 -5.696 5.318 1.00 77.38 179 TYR A N 1
ATOM 1437 C CA . TYR A 1 179 ? -9.025 -6.070 4.620 1.00 77.38 179 TYR A CA 1
ATOM 1438 C C . TYR A 1 179 ? -8.758 -7.560 4.810 1.00 77.38 179 TYR A C 1
ATOM 1440 O O . TYR A 1 179 ? -8.412 -8.008 5.900 1.00 77.38 179 TYR A O 1
ATOM 1448 N N . LYS A 1 180 ? -8.806 -8.326 3.718 1.00 68.31 180 LYS A N 1
ATOM 1449 C CA . LYS A 1 180 ? -8.493 -9.768 3.732 1.00 68.31 180 LYS A CA 1
ATOM 1450 C C . LYS A 1 180 ? -7.100 -10.096 4.283 1.00 68.31 180 LYS A C 1
ATOM 1452 O O . LYS A 1 180 ? -6.872 -11.210 4.738 1.00 68.31 180 LYS A O 1
ATOM 1457 N N . ALA A 1 181 ? -6.162 -9.153 4.182 1.00 59.34 181 ALA A N 1
ATOM 1458 C CA . ALA A 1 181 ? -4.775 -9.328 4.604 1.00 59.34 181 ALA A CA 1
ATOM 1459 C C . ALA A 1 181 ? -4.504 -8.895 6.057 1.00 59.34 181 ALA A C 1
ATOM 1461 O O . ALA A 1 181 ? -3.428 -9.193 6.566 1.00 59.34 181 ALA A O 1
ATOM 1462 N N . LEU A 1 182 ? -5.439 -8.193 6.715 1.00 62.28 182 LEU A N 1
ATOM 1463 C CA . LEU A 1 182 ? -5.249 -7.620 8.054 1.00 62.28 182 LEU A CA 1
ATOM 1464 C C . LEU A 1 182 ? -6.302 -8.173 9.009 1.00 62.28 182 LEU A C 1
ATOM 1466 O O . LEU A 1 182 ? -7.284 -7.514 9.356 1.00 62.28 182 LEU A O 1
ATOM 1470 N N . ASP A 1 183 ? -6.078 -9.413 9.420 1.00 61.81 183 ASP A N 1
ATOM 1471 C CA . ASP A 1 183 ? -6.864 -10.051 10.464 1.00 61.81 183 ASP A CA 1
ATOM 1472 C C . ASP A 1 183 ? -6.304 -9.641 11.837 1.00 61.81 183 ASP A C 1
ATOM 1474 O O . ASP A 1 183 ? -5.119 -9.838 12.129 1.00 61.81 183 ASP A O 1
ATOM 1478 N N . TRP A 1 184 ? -7.145 -9.013 12.664 1.00 63.88 184 TRP A N 1
ATOM 1479 C CA . TRP A 1 184 ? -6.731 -8.495 13.969 1.00 63.88 184 TRP A CA 1
ATOM 1480 C C . TRP A 1 184 ? -6.258 -9.619 14.892 1.00 63.88 184 TRP A C 1
ATOM 1482 O O . TRP A 1 184 ? -5.220 -9.456 15.539 1.00 63.88 184 TRP A O 1
ATOM 1492 N N . ASP A 1 185 ? -6.968 -10.754 14.913 1.00 59.50 185 ASP A N 1
ATOM 1493 C CA . ASP A 1 185 ? -6.604 -11.922 15.717 1.00 59.50 185 ASP A CA 1
ATOM 1494 C C . ASP A 1 185 ? -5.222 -12.426 15.315 1.00 59.50 185 ASP A C 1
ATOM 1496 O O . ASP A 1 185 ? -4.414 -12.750 16.181 1.00 59.50 185 ASP A O 1
ATOM 1500 N N . VAL A 1 186 ? -4.939 -12.505 14.012 1.00 61.56 186 VAL A N 1
ATOM 1501 C CA . VAL A 1 186 ? -3.643 -12.981 13.508 1.00 61.56 186 VAL A CA 1
ATOM 1502 C C . VAL A 1 186 ? -2.522 -12.009 13.872 1.00 61.56 186 VAL A C 1
ATOM 1504 O O . VAL A 1 186 ? -1.456 -12.457 14.292 1.00 61.56 186 VAL A O 1
ATOM 1507 N N . MET A 1 187 ? -2.752 -10.698 13.746 1.00 58.03 187 MET A N 1
ATOM 1508 C CA . MET A 1 187 ? -1.726 -9.686 14.027 1.00 58.03 187 MET A CA 1
ATOM 1509 C C . MET A 1 187 ? -1.458 -9.475 15.523 1.00 58.03 187 MET A C 1
ATOM 1511 O O . MET A 1 187 ? -0.351 -9.090 15.888 1.00 58.03 187 MET A O 1
ATOM 1515 N N . HIS A 1 188 ? -2.443 -9.739 16.387 1.00 58.84 188 HIS A N 1
ATOM 1516 C CA . HIS A 1 188 ? -2.350 -9.510 17.837 1.00 58.84 188 HIS A CA 1
ATOM 1517 C C . HIS A 1 188 ? -2.343 -10.799 18.658 1.00 58.84 188 HIS A C 1
ATOM 1519 O O . HIS A 1 188 ? -2.376 -10.747 19.891 1.00 58.84 188 HIS A O 1
ATOM 1525 N N . ALA A 1 189 ? -2.293 -11.964 18.009 1.00 53.62 189 ALA A N 1
ATOM 1526 C CA . ALA A 1 189 ? -2.078 -13.212 18.713 1.00 53.62 189 ALA A CA 1
ATOM 1527 C C . ALA A 1 189 ? -0.732 -13.137 19.459 1.00 53.62 189 ALA A C 1
ATOM 1529 O O . ALA A 1 189 ? 0.287 -12.786 18.861 1.00 53.62 189 ALA A O 1
ATOM 1530 N N . PRO A 1 190 ? -0.682 -13.516 20.749 1.00 44.62 190 PRO A N 1
ATOM 1531 C CA . PRO A 1 190 ? 0.560 -13.515 21.530 1.00 44.62 190 PRO A CA 1
ATOM 1532 C C . PRO A 1 190 ? 1.609 -14.508 20.996 1.00 44.62 190 PRO A C 1
ATOM 1534 O O . PRO A 1 190 ? 2.743 -14.523 21.465 1.00 44.62 190 PRO A O 1
ATOM 1537 N N . TYR A 1 191 ? 1.235 -15.345 20.026 1.00 46.66 191 TYR A N 1
ATOM 1538 C CA . TYR A 1 191 ? 2.086 -16.291 19.319 1.00 46.66 191 TYR A CA 1
ATOM 1539 C C . TYR A 1 191 ? 1.651 -16.378 17.850 1.00 46.66 191 TYR A C 1
ATOM 1541 O O . TYR A 1 191 ? 0.459 -16.412 17.537 1.00 46.66 191 TYR A O 1
ATOM 1549 N N . THR A 1 192 ? 2.610 -16.458 16.928 1.00 43.03 192 THR A N 1
ATOM 1550 C CA . THR A 1 192 ? 2.332 -16.660 15.502 1.00 43.03 192 THR A CA 1
ATOM 1551 C C . THR A 1 192 ? 1.835 -18.089 15.289 1.00 43.03 192 THR A C 1
ATOM 1553 O O . THR A 1 192 ? 2.552 -19.063 15.517 1.00 43.03 192 THR A O 1
ATOM 1556 N N . VAL A 1 193 ? 0.582 -18.243 14.860 1.00 37.88 193 VAL A N 1
ATOM 1557 C CA . VAL A 1 193 ? 0.014 -19.555 14.534 1.00 37.88 193 VAL A CA 1
ATOM 1558 C C . VAL A 1 193 ? 0.588 -20.011 13.195 1.00 37.88 193 VAL A C 1
ATOM 1560 O O . VAL A 1 193 ? 0.040 -19.707 12.139 1.00 37.88 193 VAL A O 1
ATOM 1563 N N . VAL A 1 194 ? 1.688 -20.762 13.219 1.00 38.88 194 VAL A N 1
ATOM 1564 C CA . VAL A 1 194 ? 2.175 -21.449 12.017 1.00 38.88 194 VAL A CA 1
ATOM 1565 C C . VAL A 1 194 ? 1.247 -22.635 11.763 1.00 38.88 194 VAL A C 1
ATOM 1567 O O . VAL A 1 194 ? 1.332 -23.673 12.423 1.00 38.88 194 VAL A O 1
ATOM 1570 N N . SER A 1 195 ? 0.304 -22.482 10.831 1.00 37.06 195 SER A N 1
ATOM 1571 C CA . SER A 1 195 ? -0.543 -23.589 10.391 1.00 37.06 195 SER A CA 1
ATOM 1572 C C . SER A 1 195 ? 0.287 -24.539 9.527 1.00 37.06 195 SER A C 1
ATOM 1574 O O . SER A 1 195 ? 0.313 -24.425 8.302 1.00 37.06 195 SER A O 1
ATOM 1576 N N . SER A 1 196 ? 0.983 -25.490 10.146 1.00 34.50 196 SER A N 1
ATOM 1577 C CA . SER A 1 196 ? 1.571 -26.588 9.384 1.00 34.50 196 SER A CA 1
ATOM 1578 C C . SER A 1 196 ? 0.453 -27.559 8.993 1.00 34.50 196 SER A C 1
ATOM 1580 O O . SER A 1 196 ? -0.278 -28.085 9.837 1.00 34.50 196 SER A O 1
ATOM 1582 N N . THR A 1 197 ? 0.252 -27.753 7.690 1.00 32.66 197 THR A N 1
ATOM 1583 C CA . THR A 1 197 ? -0.681 -28.766 7.185 1.00 32.66 197 THR A CA 1
ATOM 1584 C C . THR A 1 197 ? 0.093 -30.065 7.015 1.00 32.66 197 THR A C 1
ATOM 1586 O O . THR A 1 197 ? 0.677 -30.325 5.968 1.00 32.66 197 THR A O 1
ATOM 1589 N N . VAL A 1 198 ? 0.130 -30.893 8.057 1.00 35.41 198 VAL A N 1
ATOM 1590 C CA . VAL A 1 198 ? 0.680 -32.249 7.956 1.00 35.41 198 VAL A CA 1
ATOM 1591 C C . VAL A 1 198 ? -0.495 -33.208 7.779 1.00 35.41 198 VAL A C 1
ATOM 1593 O O . VAL A 1 198 ? -1.318 -33.373 8.674 1.00 35.41 198 VAL A O 1
ATOM 1596 N N . LYS A 1 199 ? -0.596 -33.832 6.597 1.00 33.69 199 LYS A N 1
ATOM 1597 C CA . LYS A 1 199 ? -1.603 -34.865 6.261 1.00 33.69 199 LYS A CA 1
ATOM 1598 C C . LYS A 1 199 ? -3.072 -34.424 6.412 1.00 33.69 199 LYS A C 1
ATOM 1600 O O . LYS A 1 199 ? -3.886 -35.150 6.974 1.00 33.69 199 LYS A O 1
ATOM 1605 N N . GLY A 1 200 ? -3.429 -33.238 5.915 1.00 36.00 200 GLY A N 1
ATOM 1606 C CA . GLY A 1 200 ? -4.835 -32.807 5.832 1.00 36.00 200 GLY A CA 1
ATOM 1607 C C . GLY A 1 200 ? -5.517 -32.512 7.176 1.00 36.00 200 GLY A C 1
ATOM 1608 O O . GLY A 1 200 ? -6.711 -32.228 7.200 1.00 36.00 200 GLY A O 1
ATOM 1609 N N . ARG A 1 201 ? -4.775 -32.531 8.289 1.00 30.91 201 ARG A N 1
ATOM 1610 C CA . ARG A 1 201 ? -5.213 -32.007 9.586 1.00 30.91 201 ARG A CA 1
ATOM 1611 C C . ARG A 1 201 ? -4.304 -30.848 9.973 1.00 30.91 201 ARG A C 1
ATOM 1613 O O . ARG A 1 201 ? -3.082 -30.974 9.948 1.00 30.91 201 ARG A O 1
ATOM 1620 N N . GLN A 1 202 ? -4.903 -29.700 10.281 1.00 34.16 202 GLN A N 1
ATOM 1621 C CA . GLN A 1 202 ? -4.165 -28.555 10.805 1.00 34.16 202 GLN A CA 1
ATOM 1622 C C . GLN A 1 202 ? -3.678 -28.903 12.213 1.00 34.16 202 GLN A C 1
ATOM 1624 O O . GLN A 1 202 ? -4.485 -29.046 13.128 1.00 34.16 202 GLN A O 1
ATOM 1629 N N . HIS A 1 203 ? -2.365 -29.044 12.382 1.00 34.78 203 HIS A N 1
ATOM 1630 C CA . HIS A 1 203 ? -1.745 -29.190 13.694 1.00 34.78 203 HIS A CA 1
ATOM 1631 C C . HIS A 1 203 ? -0.862 -27.968 13.966 1.00 34.78 203 HIS A C 1
ATOM 1633 O O . HIS A 1 203 ? -0.059 -27.561 13.120 1.00 34.78 203 HIS A O 1
ATOM 1639 N N . ARG A 1 204 ? -1.050 -27.365 15.147 1.00 38.38 204 ARG A N 1
ATOM 1640 C CA . ARG A 1 204 ? -0.176 -26.320 15.692 1.00 38.38 204 ARG A CA 1
ATOM 1641 C C . ARG A 1 204 ? 0.981 -27.004 16.413 1.00 38.38 204 ARG A C 1
ATOM 1643 O O . ARG A 1 204 ? 0.732 -27.831 17.287 1.00 38.38 204 ARG A O 1
ATOM 1650 N N . THR A 1 205 ? 2.212 -26.641 16.074 1.00 37.91 205 THR A N 1
ATOM 1651 C CA . THR A 1 205 ? 3.414 -27.191 16.711 1.00 37.91 205 THR A CA 1
ATOM 1652 C C . THR A 1 205 ? 4.346 -26.037 17.057 1.00 37.91 205 THR A C 1
ATOM 1654 O O . THR A 1 205 ? 4.713 -25.272 16.168 1.00 37.91 205 THR A O 1
ATOM 1657 N N . ILE A 1 206 ? 4.725 -25.906 18.330 1.00 43.56 206 ILE A N 1
ATOM 1658 C CA . ILE A 1 206 ? 5.826 -25.038 18.769 1.00 43.56 206 ILE A CA 1
ATOM 1659 C C . ILE A 1 206 ? 6.980 -25.966 19.148 1.00 43.56 206 ILE A C 1
ATOM 1661 O O . ILE A 1 206 ? 6.791 -26.921 19.898 1.00 43.56 206 ILE A O 1
ATOM 1665 N N . THR A 1 207 ? 8.161 -25.721 18.588 1.00 39.50 207 THR A N 1
ATOM 1666 C CA . THR A 1 207 ? 9.391 -26.437 18.942 1.00 39.50 207 THR A CA 1
ATOM 1667 C C . THR A 1 207 ? 10.160 -25.643 19.978 1.00 39.50 207 THR A C 1
ATOM 1669 O O . THR A 1 207 ? 10.667 -24.571 19.655 1.00 39.50 207 THR A O 1
ATOM 1672 N N . ASP A 1 208 ? 10.286 -26.203 21.177 1.00 41.12 208 ASP A N 1
ATOM 1673 C CA . ASP A 1 208 ? 11.203 -25.718 22.204 1.00 41.12 208 ASP A CA 1
ATOM 1674 C C . ASP A 1 208 ? 12.399 -26.676 22.326 1.00 41.12 208 ASP A C 1
ATOM 1676 O O . ASP A 1 208 ? 12.298 -27.866 21.993 1.00 41.12 208 ASP A O 1
ATOM 1680 N N . LYS A 1 209 ? 13.557 -26.162 22.748 1.00 38.97 209 LYS A N 1
ATOM 1681 C CA . LYS A 1 209 ? 14.752 -26.989 22.978 1.00 38.97 209 LYS A CA 1
ATOM 1682 C C . LYS A 1 209 ? 14.979 -27.154 24.465 1.00 38.97 209 LYS A C 1
ATOM 1684 O O . LYS A 1 209 ? 14.997 -26.174 25.199 1.00 38.97 209 LYS A O 1
ATOM 1689 N N . ASP A 1 210 ? 15.207 -28.390 24.886 1.00 46.00 210 ASP A N 1
ATOM 1690 C CA . ASP A 1 210 ? 15.745 -28.635 26.217 1.00 46.00 210 ASP A CA 1
ATOM 1691 C C . ASP A 1 210 ? 17.209 -28.171 26.317 1.00 46.00 210 ASP A C 1
ATOM 1693 O O . ASP A 1 210 ? 17.883 -27.905 25.316 1.00 46.00 210 ASP A O 1
ATOM 1697 N N . GLU A 1 211 ? 17.712 -28.089 27.551 1.00 46.47 211 GLU A N 1
ATOM 1698 C CA . GLU A 1 211 ? 19.078 -27.661 27.901 1.00 46.47 211 GLU A CA 1
ATOM 1699 C C . GLU A 1 211 ? 20.184 -28.484 27.202 1.00 46.47 211 GLU A C 1
ATOM 1701 O O . GLU A 1 211 ? 21.351 -28.102 27.211 1.00 46.47 211 GLU A O 1
ATOM 1706 N N . HIS A 1 212 ? 19.820 -29.600 26.562 1.00 44.53 212 HIS A N 1
ATOM 1707 C CA . HIS A 1 212 ? 20.717 -30.537 25.887 1.00 44.53 212 HIS A CA 1
ATOM 1708 C C . HIS A 1 212 ? 20.617 -30.449 24.351 1.00 44.53 212 HIS A C 1
ATOM 1710 O O . HIS A 1 212 ? 21.247 -31.229 23.635 1.00 44.53 212 HIS A O 1
ATOM 1716 N N . GLY A 1 213 ? 19.858 -29.485 23.817 1.00 41.16 213 GLY A N 1
ATOM 1717 C CA . GLY A 1 213 ? 19.787 -29.192 22.386 1.00 41.16 213 GLY A CA 1
ATOM 1718 C C . GLY A 1 213 ? 18.948 -30.172 21.561 1.00 41.16 213 GLY A C 1
ATOM 1719 O O . GLY A 1 213 ? 18.981 -30.084 20.327 1.00 41.16 213 GLY A O 1
ATOM 1720 N N . SER A 1 214 ? 18.184 -31.058 22.205 1.00 36.75 214 SER A N 1
ATOM 1721 C CA . SER A 1 214 ? 17.296 -32.006 21.532 1.00 36.75 214 SER A CA 1
ATOM 1722 C C . SER A 1 214 ? 15.920 -31.366 21.289 1.00 36.75 214 SER A C 1
ATOM 1724 O O . SER A 1 214 ? 15.403 -30.665 22.161 1.00 36.75 214 SER A O 1
ATOM 1726 N N . PRO A 1 215 ? 15.311 -31.531 20.096 1.00 38.62 215 PRO A N 1
ATOM 1727 C CA . PRO A 1 215 ? 13.985 -30.986 19.825 1.00 38.62 215 PRO A CA 1
ATOM 1728 C C . PRO A 1 215 ? 12.947 -31.775 20.625 1.00 38.62 215 PRO A C 1
ATOM 1730 O O . PRO A 1 215 ? 12.627 -32.917 20.294 1.00 38.62 215 PRO A O 1
ATOM 1733 N N . ASN A 1 216 ? 12.422 -31.162 21.681 1.00 37.66 216 ASN A N 1
ATOM 1734 C CA . ASN A 1 216 ? 11.406 -31.769 22.523 1.00 37.66 216 ASN A CA 1
ATOM 1735 C C . ASN A 1 216 ? 10.038 -31.273 22.039 1.00 37.66 216 ASN A C 1
ATOM 1737 O O . ASN A 1 216 ? 9.646 -30.131 22.276 1.00 37.66 216 ASN A O 1
ATOM 1741 N N . VAL A 1 217 ? 9.314 -32.112 21.292 1.00 40.19 217 VAL A N 1
ATOM 1742 C CA . VAL A 1 217 ? 7.953 -31.791 20.837 1.00 40.19 217 VAL A CA 1
ATOM 1743 C C . VAL A 1 217 ? 6.998 -32.038 22.003 1.00 40.19 217 VAL A C 1
ATOM 1745 O O . VAL A 1 217 ? 6.402 -33.107 22.121 1.00 40.19 217 VAL A O 1
ATOM 1748 N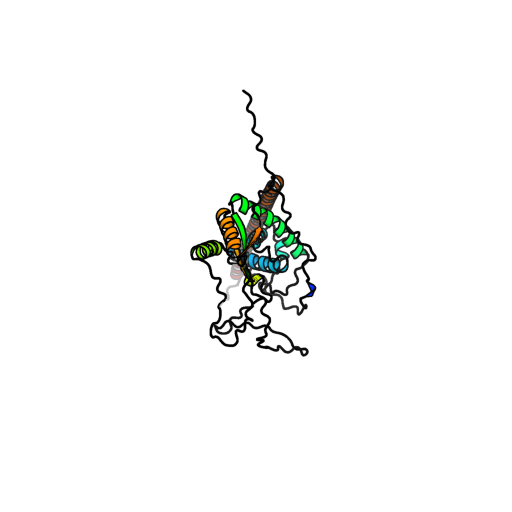 N . LYS A 1 218 ? 6.869 -31.058 22.902 1.00 36.06 218 LYS A N 1
ATOM 1749 C CA . LYS A 1 218 ? 5.825 -31.080 23.930 1.00 36.06 218 LYS A CA 1
ATOM 1750 C C . LYS A 1 218 ? 4.503 -30.595 23.334 1.00 36.06 218 LYS A C 1
ATOM 1752 O O . LYS A 1 218 ? 4.374 -29.448 22.916 1.00 36.06 218 LYS A O 1
ATOM 1757 N N . LEU A 1 219 ? 3.502 -31.473 23.338 1.00 34.53 219 LEU A N 1
ATOM 1758 C CA . LEU A 1 219 ? 2.093 -31.103 23.194 1.00 34.53 219 LEU A CA 1
ATOM 1759 C C . LEU A 1 219 ? 1.661 -30.428 24.503 1.00 34.53 219 LEU A C 1
ATOM 1761 O O . LEU A 1 219 ? 1.243 -31.093 25.446 1.00 34.53 219 LEU A O 1
ATOM 1765 N N . ILE A 1 220 ? 1.841 -29.111 24.586 1.00 34.41 220 ILE A N 1
ATOM 1766 C CA . ILE A 1 220 ? 1.388 -28.324 25.733 1.00 34.41 220 ILE A CA 1
ATOM 1767 C C . ILE A 1 220 ? -0.088 -27.968 25.517 1.00 34.41 220 ILE A C 1
ATOM 1769 O O . ILE A 1 220 ? -0.422 -27.164 24.648 1.00 34.41 220 ILE A O 1
ATOM 1773 N N . TYR A 1 221 ? -0.966 -28.568 26.321 1.00 36.38 221 TYR A N 1
ATOM 1774 C CA . TYR A 1 221 ? -2.264 -27.995 26.677 1.00 36.38 221 TYR A CA 1
ATOM 1775 C C . TYR A 1 221 ? -2.103 -27.321 28.042 1.00 36.38 221 TYR A C 1
ATOM 1777 O O . TYR A 1 221 ? -2.480 -27.891 29.058 1.00 36.38 221 TYR A O 1
ATOM 1785 N N . GLU A 1 222 ? -1.511 -26.131 28.092 1.00 32.84 222 GLU A N 1
ATOM 1786 C CA . GLU A 1 222 ? -1.456 -25.337 29.323 1.00 32.84 222 GLU A CA 1
ATOM 1787 C C . GLU A 1 222 ? -1.923 -23.913 29.022 1.00 32.84 222 GLU A C 1
ATOM 1789 O O . GLU A 1 222 ? -1.187 -23.062 28.533 1.00 32.84 222 GLU A O 1
ATOM 1794 N N . SER A 1 223 ? -3.226 -23.715 29.247 1.00 39.31 223 SER A N 1
ATOM 1795 C CA . SER A 1 223 ? -3.710 -22.839 30.319 1.00 39.31 223 SER A CA 1
ATOM 1796 C C . SER A 1 223 ? -2.905 -21.549 30.518 1.00 39.31 223 SER A C 1
ATOM 1798 O O . SER A 1 223 ? -2.148 -21.410 31.474 1.00 39.31 223 SER A O 1
ATOM 1800 N N . CYS A 1 224 ? -3.115 -20.614 29.598 1.00 31.88 224 CYS A N 1
ATOM 1801 C CA . CYS A 1 224 ? -3.189 -19.169 29.814 1.00 31.88 224 CYS A CA 1
ATOM 1802 C C . CYS A 1 224 ? -3.610 -18.587 28.458 1.00 31.88 224 CYS A C 1
ATOM 1804 O O . CYS A 1 224 ? -2.803 -17.985 27.753 1.00 31.88 224 CYS A O 1
ATOM 1806 N N . GLU A 1 225 ? -4.847 -18.852 28.017 1.00 41.47 225 GLU A N 1
ATOM 1807 C CA . GLU A 1 225 ? -5.380 -18.123 26.862 1.00 41.47 225 GLU A CA 1
ATOM 1808 C C . GLU A 1 225 ? -5.703 -16.700 27.340 1.00 41.47 225 GLU A C 1
ATOM 1810 O O . GLU A 1 225 ? -6.646 -16.536 28.119 1.00 41.47 225 GLU A O 1
ATOM 1815 N N . PRO A 1 226 ? -4.969 -15.649 26.920 1.00 38.19 226 PRO A N 1
ATOM 1816 C CA . PRO A 1 226 ? -5.460 -14.299 27.145 1.00 38.19 226 PRO A CA 1
ATOM 1817 C C . PRO A 1 226 ? -6.824 -14.175 26.464 1.00 38.19 226 PRO A C 1
ATOM 1819 O O . PRO A 1 226 ? -7.052 -14.793 25.419 1.00 38.19 226 PRO A O 1
ATOM 1822 N N . SER A 1 227 ? -7.723 -13.392 27.063 1.00 47.16 227 SER A N 1
ATOM 1823 C CA . SER A 1 227 ? -9.008 -13.012 26.473 1.00 47.16 227 SER A CA 1
ATOM 1824 C C . SER A 1 227 ? -8.819 -12.724 24.985 1.00 47.16 227 SER A C 1
ATOM 1826 O O . SER A 1 227 ? -8.166 -11.757 24.589 1.00 47.16 227 SER A O 1
ATOM 1828 N N . ARG A 1 228 ? -9.291 -13.636 24.132 1.00 49.25 228 ARG A N 1
ATOM 1829 C CA . ARG A 1 228 ? -9.029 -13.543 22.700 1.00 49.25 228 ARG A CA 1
ATOM 1830 C C . ARG A 1 228 ? -9.816 -12.346 22.174 1.00 49.25 228 ARG A C 1
ATOM 1832 O O . ARG A 1 228 ? -11.039 -12.399 22.113 1.00 49.25 228 ARG A O 1
ATOM 1839 N N . LYS A 1 229 ? -9.136 -11.246 21.861 1.00 57.53 229 LYS A N 1
ATOM 1840 C CA . LYS A 1 229 ? -9.772 -10.072 21.259 1.00 57.53 229 LYS A CA 1
ATOM 1841 C C . LYS A 1 229 ? -10.101 -10.420 19.819 1.00 57.53 229 LYS A C 1
ATOM 1843 O O . LYS A 1 229 ? -9.177 -10.630 19.046 1.00 57.53 229 LYS A O 1
ATOM 1848 N N . GLY A 1 230 ? -11.390 -10.550 19.520 1.00 69.06 230 GLY A N 1
ATOM 1849 C CA . GLY A 1 230 ? -11.868 -10.710 18.154 1.00 69.06 230 GLY A CA 1
ATOM 1850 C C . GLY A 1 230 ? -11.823 -9.365 17.447 1.00 69.06 230 GLY A C 1
ATOM 1851 O O . GLY A 1 230 ? -12.068 -8.347 18.090 1.00 69.06 230 GLY A O 1
ATOM 1852 N N . GLY A 1 231 ? -11.526 -9.318 16.155 1.00 82.00 231 GLY A N 1
ATOM 1853 C CA . GLY A 1 231 ? -11.636 -8.062 15.423 1.00 82.00 231 GLY A CA 1
ATOM 1854 C C . GLY A 1 231 ? -11.223 -8.137 13.966 1.00 82.00 231 GLY A C 1
ATOM 1855 O O . GLY A 1 231 ? -10.752 -9.161 13.478 1.00 82.00 231 GLY A O 1
ATOM 1856 N N . PHE A 1 232 ? -11.392 -7.025 13.266 1.00 83.50 232 PHE A N 1
ATOM 1857 C CA . PHE A 1 232 ? -10.955 -6.860 11.890 1.00 83.50 232 PHE A CA 1
ATOM 1858 C C . PHE A 1 232 ? -10.734 -5.386 11.561 1.00 83.50 232 PHE A C 1
ATOM 1860 O O . PHE A 1 232 ? -11.383 -4.490 12.107 1.00 83.50 232 PHE A O 1
ATOM 1867 N N . TYR A 1 233 ? -9.813 -5.144 10.636 1.00 86.88 233 TYR A N 1
ATOM 1868 C CA . TYR A 1 233 ? -9.598 -3.828 10.053 1.00 86.88 233 TYR A CA 1
ATOM 1869 C C . TYR A 1 233 ? -10.504 -3.653 8.840 1.00 86.88 233 TYR A C 1
ATOM 1871 O O . TYR A 1 233 ? -10.685 -4.585 8.053 1.00 86.88 233 TYR A O 1
ATOM 1879 N N . THR A 1 234 ? -11.058 -2.460 8.664 1.00 92.56 234 THR A N 1
ATOM 1880 C CA . THR A 1 234 ? -12.005 -2.178 7.586 1.00 92.56 234 THR A CA 1
ATOM 1881 C C . THR A 1 234 ? -12.022 -0.699 7.228 1.00 92.56 234 THR A C 1
ATOM 1883 O O . THR A 1 234 ? -11.736 0.166 8.056 1.00 92.56 234 THR A O 1
ATOM 1886 N N . CYS A 1 235 ? -12.404 -0.412 5.988 1.00 94.62 235 CYS A N 1
ATOM 1887 C CA . CYS A 1 235 ? -12.655 0.939 5.516 1.00 94.62 235 CYS A CA 1
ATOM 1888 C C . CYS A 1 235 ? -14.155 1.114 5.289 1.00 94.62 235 CYS A C 1
ATOM 1890 O O . CYS A 1 235 ? -14.747 0.390 4.488 1.00 94.62 235 CYS A O 1
ATOM 1892 N N . ILE A 1 236 ? -14.773 2.065 5.986 1.00 95.69 236 ILE A N 1
ATOM 1893 C CA . ILE A 1 236 ? -16.219 2.308 5.917 1.00 95.69 236 ILE A CA 1
ATOM 1894 C C . ILE A 1 236 ? -16.522 3.773 5.638 1.00 95.69 236 ILE A C 1
ATOM 1896 O O . ILE A 1 236 ? -15.719 4.657 5.924 1.00 95.69 236 ILE A O 1
ATOM 1900 N N . ASP A 1 237 ? -17.694 4.052 5.072 1.00 96.25 237 ASP A N 1
ATOM 1901 C CA . ASP A 1 237 ? -18.156 5.427 4.895 1.00 96.25 237 ASP A CA 1
ATOM 1902 C C . ASP A 1 237 ? -18.548 6.082 6.237 1.00 96.25 237 ASP A C 1
ATOM 1904 O O . ASP A 1 237 ? -18.814 5.413 7.242 1.00 96.25 237 ASP A O 1
ATOM 1908 N N . LEU A 1 238 ? -18.608 7.417 6.256 1.00 92.69 238 LEU A N 1
ATOM 1909 C CA . LEU A 1 238 ? -18.942 8.191 7.461 1.00 92.69 238 LEU A CA 1
ATOM 1910 C C . LEU A 1 238 ? -20.344 7.900 8.028 1.00 92.69 238 LEU A C 1
ATOM 1912 O O . LEU A 1 238 ? -20.573 8.116 9.219 1.00 92.69 238 LEU A O 1
ATOM 1916 N N . THR A 1 239 ? -21.291 7.449 7.203 1.00 95.69 239 THR A N 1
ATOM 1917 C CA . THR A 1 239 ? -22.648 7.105 7.655 1.00 95.69 239 THR A CA 1
ATOM 1918 C C . THR A 1 239 ? -22.619 5.792 8.425 1.00 95.69 239 THR A C 1
ATOM 1920 O O . THR A 1 239 ? -23.122 5.728 9.547 1.00 95.69 239 THR A O 1
ATOM 1923 N N . LEU A 1 240 ? -21.972 4.774 7.856 1.00 95.81 240 LEU A N 1
ATOM 1924 C CA . LEU A 1 240 ? -21.777 3.472 8.481 1.00 95.81 240 LEU A CA 1
ATOM 1925 C C . LEU A 1 240 ? -20.938 3.591 9.760 1.00 95.81 240 LEU A C 1
ATOM 1927 O O . LEU A 1 240 ? -21.286 2.990 10.771 1.00 95.81 240 LEU A O 1
ATOM 1931 N N . TYR A 1 241 ? -19.909 4.444 9.769 1.00 95.75 241 TYR A N 1
ATOM 1932 C CA . TYR A 1 241 ? -19.128 4.726 10.975 1.00 95.75 241 TYR A CA 1
ATOM 1933 C C . TYR A 1 241 ? -19.995 5.240 12.131 1.00 95.75 241 TYR A C 1
ATOM 1935 O O . TYR A 1 241 ? -19.920 4.708 13.236 1.00 95.75 241 TYR A O 1
ATOM 1943 N N . LYS A 1 242 ? -20.873 6.224 11.887 1.00 95.88 242 LYS A N 1
ATOM 1944 C CA . LYS A 1 242 ? -21.786 6.747 12.921 1.00 95.88 242 LYS A CA 1
ATOM 1945 C C . LYS A 1 242 ? -22.722 5.668 13.464 1.00 95.88 242 LYS A C 1
ATOM 1947 O O . LYS A 1 242 ? -22.955 5.615 14.668 1.00 95.88 242 LYS A O 1
ATOM 1952 N N . GLN A 1 243 ? -23.231 4.802 12.588 1.00 96.31 243 GLN A N 1
ATOM 1953 C CA . GLN A 1 243 ? -24.063 3.666 12.993 1.00 96.31 243 GLN A CA 1
ATOM 1954 C C . GLN A 1 243 ? -23.272 2.681 13.865 1.00 96.31 243 GLN A C 1
ATOM 1956 O O . GLN A 1 243 ? -23.778 2.221 14.883 1.00 96.31 243 GLN A O 1
ATOM 1961 N N . MET A 1 244 ? -22.017 2.397 13.511 1.00 95.31 244 MET A N 1
ATOM 1962 C CA . MET A 1 244 ? -21.155 1.502 14.283 1.00 95.31 244 MET A CA 1
ATOM 1963 C C . MET A 1 244 ? -20.737 2.087 15.640 1.00 95.31 244 MET A C 1
ATOM 1965 O O . MET A 1 244 ? -20.655 1.349 16.618 1.00 95.31 244 MET A O 1
ATOM 1969 N N . VAL A 1 245 ? -20.519 3.402 15.741 1.00 94.75 245 VAL A N 1
ATOM 1970 C CA . VAL A 1 245 ? -20.299 4.078 17.034 1.00 94.75 245 VAL A CA 1
ATOM 1971 C C . VAL A 1 245 ? -21.527 3.915 17.933 1.00 94.75 245 VAL A C 1
ATOM 1973 O O . VAL A 1 245 ? -21.394 3.517 19.086 1.00 94.75 245 VAL A O 1
ATOM 1976 N N . HIS A 1 246 ? -22.729 4.116 17.390 1.00 94.50 246 HIS A N 1
ATOM 1977 C CA . HIS A 1 246 ? -23.961 3.895 18.146 1.00 94.50 246 HIS A CA 1
ATOM 1978 C C . HIS A 1 246 ? -24.142 2.425 18.571 1.00 94.50 246 HIS A C 1
ATOM 1980 O O . HIS A 1 246 ? -24.574 2.142 19.690 1.00 94.50 246 HIS A O 1
ATOM 1986 N N . LEU A 1 247 ? -23.756 1.474 17.710 1.00 91.50 247 LEU A N 1
ATOM 1987 C CA . LEU A 1 247 ? -23.720 0.050 18.052 1.00 91.50 247 LEU A CA 1
ATOM 1988 C C . LEU A 1 247 ? -22.756 -0.223 19.215 1.00 91.50 247 LEU A C 1
ATOM 1990 O O . LEU A 1 247 ? -23.112 -0.940 20.146 1.00 91.50 247 LEU A O 1
ATOM 1994 N N . SER A 1 248 ? -21.555 0.361 19.184 1.00 91.56 248 SER A N 1
ATOM 1995 C CA . SER A 1 248 ? -20.558 0.250 20.257 1.00 91.56 248 SER A CA 1
ATOM 1996 C C . SER A 1 248 ? -21.115 0.726 21.604 1.00 91.56 248 SER A C 1
ATOM 1998 O O . SER A 1 248 ? -20.887 0.076 22.626 1.00 91.56 248 SER A O 1
ATOM 2000 N N . GLU A 1 249 ? -21.864 1.831 21.611 1.00 91.12 249 GLU A N 1
ATOM 2001 C CA . GLU A 1 249 ? -22.532 2.368 22.804 1.00 91.12 249 GLU A CA 1
ATOM 2002 C C . GLU A 1 249 ? -23.644 1.429 23.298 1.00 91.12 249 GLU A C 1
ATOM 2004 O O . GLU A 1 249 ? -23.689 1.070 24.476 1.00 91.12 249 GLU A O 1
ATOM 2009 N N . THR A 1 250 ? -24.500 0.966 22.384 1.00 87.31 250 THR A N 1
ATOM 2010 C CA . THR A 1 250 ? -25.651 0.098 22.692 1.00 87.31 250 THR A CA 1
ATOM 2011 C C . THR A 1 250 ? -25.209 -1.270 23.211 1.00 87.31 250 THR A C 1
ATOM 2013 O O . THR A 1 250 ? -25.754 -1.791 24.185 1.00 87.31 250 THR A O 1
ATOM 2016 N N . CYS A 1 251 ? -24.134 -1.821 22.647 1.00 82.94 251 CYS A N 1
ATOM 2017 C CA . CYS A 1 251 ? -23.519 -3.071 23.087 1.00 82.94 251 CYS A CA 1
ATOM 2018 C C . CYS A 1 251 ? -22.682 -2.928 24.374 1.00 82.94 251 CYS A C 1
ATOM 2020 O O . CYS A 1 251 ? -21.893 -3.825 24.684 1.00 82.94 251 CYS A O 1
ATOM 2022 N N . SER A 1 252 ? -22.819 -1.828 25.128 1.00 81.62 252 SER A N 1
ATOM 2023 C CA . SER A 1 252 ? -22.085 -1.576 26.380 1.00 81.62 252 SER A CA 1
ATOM 2024 C C . SER A 1 252 ? -20.563 -1.723 26.226 1.00 81.62 252 SER A C 1
ATOM 2026 O O . SER A 1 252 ? -19.897 -2.287 27.094 1.00 81.62 252 SER A O 1
ATOM 2028 N N . GLY A 1 253 ? -20.009 -1.291 25.088 1.00 78.31 253 GLY A N 1
ATOM 2029 C CA . GLY A 1 253 ? -18.574 -1.367 24.804 1.00 78.31 253 GLY A CA 1
ATOM 2030 C C . GLY A 1 253 ? -18.036 -2.777 24.542 1.00 78.31 253 GLY A C 1
ATOM 2031 O O . GLY A 1 253 ? -16.821 -2.961 24.525 1.00 78.31 253 GLY A O 1
ATOM 2032 N N . ARG A 1 254 ? -18.901 -3.783 24.340 1.00 81.19 254 ARG A N 1
ATOM 2033 C CA . ARG A 1 254 ? -18.460 -5.133 23.942 1.00 81.19 254 ARG A CA 1
ATOM 2034 C C . ARG A 1 254 ? -17.903 -5.160 22.528 1.00 81.19 254 ARG A C 1
ATOM 2036 O O . ARG A 1 254 ? -16.933 -5.864 22.289 1.00 81.19 254 ARG A O 1
ATOM 2043 N N . ILE A 1 255 ? -18.517 -4.407 21.619 1.00 86.31 255 ILE A N 1
ATOM 2044 C CA . ILE A 1 255 ? -17.934 -4.052 20.325 1.00 86.31 255 ILE A CA 1
ATOM 2045 C C . ILE A 1 255 ? -17.334 -2.667 20.506 1.00 86.31 255 ILE A C 1
ATOM 2047 O O . ILE A 1 255 ? -18.000 -1.778 21.027 1.00 86.31 255 ILE A O 1
ATOM 2051 N N . GLN A 1 256 ? -16.091 -2.504 20.087 1.00 90.06 256 GLN A N 1
ATOM 2052 C CA . GLN A 1 256 ? -15.334 -1.270 20.155 1.00 90.06 256 GLN A CA 1
ATOM 2053 C C . GLN A 1 256 ? -14.842 -0.920 18.758 1.00 90.06 256 GLN A C 1
ATOM 2055 O O . GLN A 1 256 ? -14.513 -1.789 17.946 1.00 90.06 256 GLN A O 1
ATOM 2060 N N . LEU A 1 257 ? -14.801 0.378 18.488 1.00 92.38 257 LEU A N 1
ATOM 2061 C CA . LEU A 1 257 ? -14.224 0.925 17.275 1.00 92.38 257 LEU A CA 1
ATOM 2062 C C . LEU A 1 257 ? -13.062 1.830 17.644 1.00 92.38 257 LEU A C 1
ATOM 2064 O O . LEU A 1 257 ? -13.165 2.649 18.555 1.00 92.38 257 LEU A O 1
ATOM 2068 N N . SER A 1 258 ? -11.966 1.703 16.909 1.00 91.62 258 SER A N 1
ATOM 2069 C CA . SER A 1 258 ? -10.870 2.661 16.971 1.00 91.62 258 SER A CA 1
ATOM 2070 C C . SER A 1 258 ? -10.507 3.119 15.568 1.00 91.62 258 SER A C 1
ATOM 2072 O O . SER A 1 258 ? -10.476 2.326 14.628 1.00 91.62 258 SER A O 1
ATOM 2074 N N . VAL A 1 259 ? -10.274 4.420 15.418 1.00 91.69 259 VAL A N 1
ATOM 2075 C CA . VAL A 1 259 ? -9.861 5.007 14.145 1.00 91.69 259 VAL A CA 1
ATOM 2076 C C . VAL A 1 259 ? -8.379 4.727 13.947 1.00 91.69 259 VAL A C 1
ATOM 2078 O O . VAL A 1 259 ? -7.554 5.123 14.766 1.00 91.69 259 VAL A O 1
ATOM 2081 N N . VAL A 1 260 ? -8.048 4.060 12.845 1.00 89.12 260 VAL A N 1
ATOM 2082 C CA . VAL A 1 260 ? -6.666 3.728 12.483 1.00 89.12 260 VAL A CA 1
ATOM 2083 C C . VAL A 1 260 ? -6.055 4.884 11.701 1.00 89.12 260 VAL A C 1
ATOM 2085 O O . VAL A 1 260 ? -4.974 5.363 12.040 1.00 89.12 260 VAL A O 1
ATOM 2088 N N . VAL A 1 261 ? -6.772 5.373 10.684 1.00 88.62 261 VAL A N 1
ATOM 2089 C CA . VAL A 1 261 ? -6.393 6.550 9.893 1.00 88.62 261 VAL A CA 1
ATOM 2090 C C . VAL A 1 261 ? -7.635 7.424 9.696 1.00 88.62 261 VAL A C 1
ATOM 2092 O O . VAL A 1 261 ? -8.565 7.020 8.992 1.00 88.62 261 VAL A O 1
ATOM 2095 N N . PRO A 1 262 ? -7.686 8.628 10.295 1.00 87.69 262 PRO A N 1
ATOM 2096 C CA . PRO A 1 262 ? -8.752 9.576 10.010 1.00 87.69 262 PRO A CA 1
ATOM 2097 C C . PRO A 1 262 ? -8.624 10.145 8.586 1.00 87.69 262 PRO A C 1
ATOM 2099 O O . PRO A 1 262 ? -7.505 10.386 8.117 1.00 87.69 262 PRO A O 1
ATOM 2102 N N . PRO A 1 263 ? -9.748 10.433 7.903 1.00 91.94 263 PRO A N 1
ATOM 2103 C CA . PRO A 1 263 ? -9.719 11.164 6.644 1.00 91.94 263 PRO A CA 1
ATOM 2104 C C . PRO A 1 263 ? -9.147 12.562 6.870 1.00 91.94 263 PRO A C 1
ATOM 2106 O O . PRO A 1 263 ? -9.643 13.324 7.702 1.00 91.94 263 PRO A O 1
ATOM 2109 N N . LYS A 1 264 ? -8.116 12.921 6.105 1.00 92.25 264 LYS A N 1
ATOM 2110 C CA . LYS A 1 264 ? -7.464 14.227 6.208 1.00 92.25 264 LYS A CA 1
ATOM 2111 C C . LYS A 1 264 ? -7.172 14.786 4.829 1.00 92.25 264 LYS A C 1
ATOM 2113 O O . LYS A 1 264 ? -6.503 14.154 4.017 1.00 92.25 264 LYS A O 1
ATOM 2118 N N . GLN A 1 265 ? -7.646 16.000 4.571 1.00 91.88 265 GLN A N 1
ATOM 2119 C CA . GLN A 1 265 ? -7.250 16.722 3.372 1.00 91.88 265 GLN A CA 1
ATOM 2120 C C . GLN A 1 265 ? -5.765 17.087 3.475 1.00 91.88 265 GLN A C 1
ATOM 2122 O O . GLN A 1 265 ? -5.329 17.639 4.488 1.00 91.88 265 GLN A O 1
ATOM 2127 N N . MET A 1 266 ? -4.988 16.773 2.438 1.00 89.75 266 MET A N 1
ATOM 2128 C CA . MET A 1 266 ? -3.614 17.259 2.334 1.00 89.75 266 MET A CA 1
ATOM 2129 C C . MET A 1 266 ? -3.594 18.784 2.334 1.00 89.75 266 MET A C 1
ATOM 2131 O O . MET A 1 266 ? -4.440 19.427 1.710 1.00 89.75 266 MET A O 1
ATOM 2135 N N . SER A 1 267 ? -2.585 19.363 2.980 1.00 92.06 267 SER A N 1
ATOM 2136 C CA . SER A 1 267 ? -2.275 20.771 2.754 1.00 92.06 267 SER A CA 1
ATOM 2137 C C . SER A 1 267 ? -1.786 20.980 1.318 1.00 92.06 267 SER A C 1
ATOM 2139 O O . SER A 1 267 ? -1.272 20.055 0.685 1.00 92.06 267 SER A O 1
ATOM 2141 N N . VAL A 1 268 ? -1.881 22.214 0.816 1.00 90.25 268 VAL A N 1
ATOM 2142 C CA . VAL A 1 268 ? -1.368 22.565 -0.521 1.00 90.25 268 VAL A CA 1
ATOM 2143 C C . VAL A 1 268 ? 0.102 22.158 -0.663 1.00 90.25 268 VAL A C 1
ATOM 2145 O O . VAL A 1 268 ? 0.470 21.537 -1.651 1.00 90.25 268 VAL A O 1
ATOM 2148 N N . GLY A 1 269 ? 0.929 22.413 0.357 1.00 89.06 269 GLY A N 1
ATOM 2149 C CA . GLY A 1 269 ? 2.341 22.021 0.346 1.00 89.06 269 GLY A CA 1
ATOM 2150 C C . GLY A 1 269 ? 2.559 20.504 0.297 1.00 89.06 269 GLY A C 1
ATOM 2151 O O . GLY A 1 269 ? 3.430 20.040 -0.433 1.00 89.06 269 GLY A O 1
ATOM 2152 N N . GLN A 1 270 ? 1.751 19.719 1.020 1.00 87.56 270 GLN A N 1
ATOM 2153 C CA . GLN A 1 270 ? 1.817 18.252 0.969 1.00 87.56 270 GLN A CA 1
ATOM 2154 C C . GLN A 1 270 ? 1.396 17.712 -0.396 1.00 87.56 270 GLN A C 1
ATOM 2156 O O . GLN A 1 270 ? 2.036 16.800 -0.915 1.00 87.56 270 GLN A O 1
ATOM 2161 N N . GLN A 1 271 ? 0.342 18.283 -0.979 1.00 84.44 271 GLN A N 1
ATOM 2162 C CA . GLN A 1 271 ? -0.147 17.878 -2.289 1.00 84.44 271 GLN A CA 1
ATOM 2163 C C . GLN A 1 271 ? 0.875 18.204 -3.382 1.00 84.44 271 GLN A C 1
ATOM 2165 O O . GLN A 1 271 ? 1.198 17.330 -4.183 1.00 84.44 271 GLN A O 1
ATOM 2170 N N . THR A 1 272 ? 1.446 19.413 -3.369 1.00 87.19 272 THR A N 1
ATOM 2171 C CA . THR A 1 272 ? 2.542 19.794 -4.271 1.00 87.19 272 THR A CA 1
ATOM 2172 C C . THR A 1 272 ? 3.727 18.845 -4.118 1.00 87.19 272 THR A C 1
ATOM 2174 O O . THR A 1 272 ? 4.168 18.274 -5.106 1.00 87.19 272 THR A O 1
ATOM 2177 N N . TYR A 1 273 ? 4.170 18.564 -2.887 1.00 86.00 273 TYR A N 1
ATOM 2178 C CA . TYR A 1 273 ? 5.258 17.615 -2.640 1.00 86.00 273 TYR A CA 1
ATOM 2179 C C . TYR A 1 273 ? 4.971 16.208 -3.198 1.00 86.00 273 TYR A C 1
ATOM 2181 O O . TYR A 1 273 ? 5.850 15.593 -3.802 1.00 86.00 273 TYR A O 1
ATOM 2189 N N . CYS A 1 274 ? 3.756 15.680 -3.013 1.00 82.25 274 CYS A N 1
ATOM 2190 C CA . CYS A 1 274 ? 3.391 14.357 -3.529 1.00 82.25 274 CYS A CA 1
ATOM 2191 C C . CYS A 1 274 ? 3.364 14.329 -5.064 1.00 82.25 274 CYS A C 1
ATOM 2193 O O . CYS A 1 274 ? 3.854 13.368 -5.665 1.00 82.25 274 CYS A O 1
ATOM 2195 N N . ASN A 1 275 ? 2.846 15.388 -5.689 1.00 83.81 275 ASN A N 1
ATOM 2196 C CA . ASN A 1 275 ? 2.812 15.533 -7.143 1.00 83.81 275 ASN A CA 1
ATOM 2197 C C . ASN A 1 275 ? 4.227 15.649 -7.726 1.00 83.81 275 ASN A C 1
ATOM 2199 O O . ASN A 1 275 ? 4.568 14.916 -8.653 1.00 83.81 275 ASN A O 1
ATOM 2203 N N . ASP A 1 276 ? 5.061 16.513 -7.146 1.00 84.62 276 ASP A N 1
ATOM 2204 C CA . ASP A 1 276 ? 6.442 16.739 -7.578 1.00 84.62 276 ASP A CA 1
ATOM 2205 C C . ASP A 1 276 ? 7.272 15.463 -7.445 1.00 84.62 276 ASP A C 1
ATOM 2207 O O . ASP A 1 276 ? 7.998 15.088 -8.364 1.00 84.62 276 ASP A O 1
ATOM 2211 N N . TYR A 1 277 ? 7.123 14.749 -6.326 1.00 81.50 277 TYR A N 1
ATOM 2212 C CA . TYR A 1 277 ? 7.798 13.474 -6.125 1.00 81.50 277 TYR A CA 1
ATOM 2213 C C . TYR A 1 277 ? 7.380 12.427 -7.158 1.00 81.50 277 TYR A C 1
ATOM 2215 O O . TYR A 1 277 ? 8.238 11.751 -7.719 1.00 81.50 277 TYR A O 1
ATOM 2223 N N . SER A 1 278 ? 6.077 12.292 -7.416 1.00 79.06 278 SER A N 1
ATOM 2224 C CA . SER A 1 278 ? 5.568 11.312 -8.382 1.00 79.06 278 SER A CA 1
ATOM 2225 C C . SER A 1 278 ? 6.075 11.619 -9.792 1.00 79.06 278 SER A C 1
ATOM 2227 O O . SER A 1 278 ? 6.606 10.737 -10.458 1.00 79.06 278 SER A O 1
ATOM 2229 N N . SER A 1 279 ? 6.017 12.892 -10.195 1.00 85.00 279 SER A N 1
ATOM 2230 C CA . SER A 1 279 ? 6.535 13.374 -11.481 1.00 85.00 279 SER A CA 1
ATOM 2231 C C . SER A 1 279 ? 8.044 13.141 -11.632 1.00 85.00 279 SER A C 1
ATOM 2233 O O . SER A 1 279 ? 8.517 12.685 -12.677 1.00 85.00 279 SER A O 1
ATOM 2235 N N . 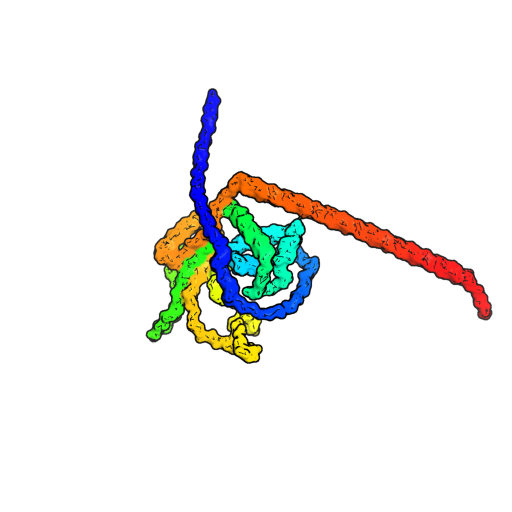PHE A 1 280 ? 8.813 13.397 -10.569 1.00 84.44 280 PHE A N 1
ATOM 2236 C CA . PHE A 1 280 ? 10.245 13.110 -10.535 1.00 84.44 280 PHE A CA 1
ATOM 2237 C C . PHE A 1 280 ? 10.524 11.619 -10.748 1.00 84.44 280 PHE A C 1
ATOM 2239 O O . PHE A 1 280 ? 11.333 11.269 -11.607 1.00 84.44 280 PHE A O 1
ATOM 2246 N N . LEU A 1 281 ? 9.838 10.740 -10.012 1.00 79.94 281 LEU A N 1
ATOM 2247 C CA . LEU A 1 281 ? 10.021 9.298 -10.159 1.00 79.94 281 LEU A CA 1
ATOM 2248 C C . LEU A 1 281 ? 9.647 8.810 -11.562 1.00 79.94 281 LEU A C 1
ATOM 2250 O O . LEU A 1 281 ? 10.391 8.023 -12.136 1.00 79.94 281 LEU A O 1
ATOM 2254 N N . ASP A 1 282 ? 8.551 9.305 -12.138 1.00 83.81 282 ASP A N 1
ATOM 2255 C CA . ASP A 1 282 ? 8.134 8.934 -13.496 1.00 83.81 282 ASP A CA 1
ATOM 2256 C C . ASP A 1 282 ? 9.181 9.364 -14.538 1.00 83.81 282 ASP A C 1
ATOM 2258 O O . ASP A 1 282 ? 9.485 8.627 -15.477 1.00 83.81 282 ASP A O 1
ATOM 2262 N N . THR A 1 283 ? 9.791 10.537 -14.348 1.00 88.06 283 THR A N 1
ATOM 2263 C CA . THR A 1 283 ? 10.876 11.034 -15.208 1.00 88.06 283 THR A CA 1
ATOM 2264 C C . THR A 1 283 ? 12.121 10.148 -15.119 1.00 88.06 283 THR A C 1
ATOM 2266 O O . THR A 1 283 ? 12.721 9.810 -16.144 1.00 88.06 283 THR A O 1
ATOM 2269 N N . VAL A 1 284 ? 12.504 9.742 -13.904 1.00 84.38 284 VAL A N 1
ATOM 2270 C CA . VAL A 1 284 ? 13.632 8.827 -13.676 1.00 84.38 284 VAL A CA 1
ATOM 2271 C C . VAL A 1 284 ? 13.346 7.457 -14.290 1.00 84.38 284 VAL A C 1
ATOM 2273 O O . VAL A 1 284 ? 14.185 6.938 -15.023 1.00 84.38 284 VAL A O 1
ATOM 2276 N N . ASP A 1 285 ? 12.159 6.896 -14.060 1.00 85.19 285 ASP A N 1
ATOM 2277 C CA . ASP A 1 285 ? 11.758 5.596 -14.607 1.00 85.19 285 ASP A CA 1
ATOM 2278 C C . ASP A 1 285 ? 11.767 5.597 -16.141 1.00 85.19 285 ASP A C 1
ATOM 2280 O O . ASP A 1 285 ? 12.275 4.655 -16.755 1.00 85.19 285 ASP A O 1
ATOM 2284 N N . ASN A 1 286 ? 11.263 6.659 -16.77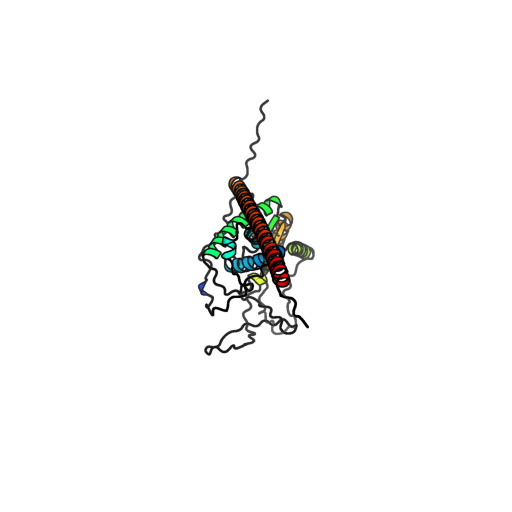3 1.00 87.19 286 ASN A N 1
ATOM 2285 C CA . ASN A 1 286 ? 11.316 6.802 -18.228 1.00 87.19 286 ASN A CA 1
ATOM 2286 C C . ASN A 1 286 ? 12.763 6.878 -18.733 1.00 87.19 286 ASN A C 1
ATOM 2288 O O . ASN A 1 286 ? 13.114 6.171 -19.674 1.00 87.19 286 ASN A O 1
ATOM 2292 N N . SER A 1 287 ? 13.623 7.644 -18.055 1.00 86.69 287 SER A N 1
ATOM 2293 C CA . SER A 1 287 ? 15.044 7.761 -18.416 1.00 86.69 287 SER A CA 1
ATOM 2294 C C . SER A 1 287 ? 15.780 6.419 -18.310 1.00 86.69 287 SER A C 1
ATOM 2296 O O . SER A 1 287 ? 16.581 6.074 -19.178 1.00 86.69 287 SER A O 1
ATOM 2298 N N . ILE A 1 288 ? 15.496 5.627 -17.269 1.00 82.12 288 ILE A N 1
ATOM 2299 C CA . ILE A 1 288 ? 16.091 4.294 -17.098 1.00 82.12 288 ILE A CA 1
ATOM 2300 C C . ILE A 1 288 ? 15.608 3.344 -18.199 1.00 82.12 288 ILE A C 1
ATOM 2302 O O . ILE A 1 288 ? 16.421 2.633 -18.789 1.00 82.12 288 ILE A O 1
ATOM 2306 N N . ARG A 1 289 ? 14.308 3.353 -18.521 1.00 86.50 289 ARG A N 1
ATOM 2307 C CA . ARG A 1 289 ? 13.753 2.523 -19.604 1.00 86.50 289 ARG A CA 1
ATOM 2308 C C . ARG A 1 289 ? 14.353 2.873 -20.963 1.00 86.50 289 ARG A C 1
ATOM 2310 O O . ARG A 1 289 ? 14.675 1.973 -21.733 1.00 86.50 289 ARG A O 1
ATOM 2317 N N . GLU A 1 290 ? 14.531 4.158 -21.255 1.00 89.12 290 GLU A N 1
ATOM 2318 C CA . GLU A 1 290 ? 15.183 4.613 -22.488 1.00 89.12 290 GLU A CA 1
ATOM 2319 C C . GLU A 1 290 ? 16.649 4.162 -22.561 1.00 89.12 290 GLU A C 1
ATOM 2321 O O . GLU A 1 290 ? 17.099 3.687 -23.609 1.00 89.12 290 GLU A O 1
ATOM 2326 N N . ALA A 1 291 ? 17.386 4.244 -21.449 1.00 86.00 291 ALA A N 1
ATOM 2327 C CA . ALA A 1 291 ? 18.761 3.756 -21.370 1.00 86.00 291 ALA A CA 1
ATOM 2328 C C . ALA A 1 291 ? 18.846 2.237 -21.608 1.00 86.00 291 ALA A C 1
ATOM 2330 O O . ALA A 1 291 ? 19.660 1.795 -22.418 1.00 86.00 291 ALA A O 1
ATOM 2331 N N . GLN A 1 292 ? 17.961 1.455 -20.981 1.00 87.62 292 GLN A N 1
ATOM 2332 C CA . GLN A 1 292 ? 17.874 0.001 -21.172 1.00 87.62 292 GLN A CA 1
ATOM 2333 C C . GLN A 1 292 ? 17.533 -0.365 -22.622 1.00 87.62 292 GLN A C 1
ATOM 2335 O O . GLN A 1 292 ? 18.216 -1.188 -23.226 1.00 87.62 292 GLN A O 1
ATOM 2340 N N . ALA A 1 293 ? 16.546 0.303 -23.226 1.00 89.00 293 ALA A N 1
ATOM 2341 C CA . ALA A 1 293 ? 16.184 0.078 -24.626 1.00 89.00 293 ALA A CA 1
ATOM 2342 C C . ALA A 1 293 ? 17.340 0.417 -25.585 1.00 89.00 293 ALA A C 1
ATOM 2344 O O . ALA A 1 293 ? 17.563 -0.275 -26.583 1.00 89.00 293 ALA A O 1
ATOM 2345 N N . THR A 1 294 ? 18.103 1.471 -25.282 1.00 90.75 294 THR A N 1
ATOM 2346 C CA . THR A 1 294 ? 19.292 1.848 -26.058 1.00 90.75 294 THR A CA 1
ATOM 2347 C C . THR A 1 294 ? 20.385 0.787 -25.933 1.00 90.75 294 THR A C 1
ATOM 2349 O O . THR A 1 294 ? 20.977 0.391 -26.939 1.00 90.75 294 THR A O 1
ATOM 2352 N N . GLU A 1 295 ? 20.637 0.293 -24.722 1.00 88.25 295 GLU A N 1
ATOM 2353 C CA . GLU A 1 295 ? 21.615 -0.764 -24.474 1.00 88.25 295 GLU A CA 1
ATOM 2354 C C . GLU A 1 295 ? 21.244 -2.061 -25.206 1.00 88.25 295 GLU A C 1
ATOM 2356 O O . GLU A 1 295 ? 22.084 -2.626 -25.908 1.00 88.25 295 GLU A O 1
ATOM 2361 N N . GLU A 1 296 ? 19.981 -2.488 -25.142 1.00 89.00 296 GLU A N 1
ATOM 2362 C CA . GLU A 1 296 ? 19.480 -3.652 -25.880 1.00 89.00 296 GLU A CA 1
ATOM 2363 C C . GLU A 1 296 ? 19.687 -3.501 -27.393 1.00 89.00 296 GLU A C 1
ATOM 2365 O O . GLU A 1 296 ? 20.169 -4.424 -28.055 1.00 89.00 296 GLU A O 1
ATOM 2370 N N . GLN A 1 297 ? 19.405 -2.323 -27.961 1.00 91.56 297 GLN A N 1
ATOM 2371 C CA . GLN A 1 297 ? 19.661 -2.064 -29.381 1.00 91.56 297 GLN A CA 1
ATOM 2372 C C . GLN A 1 297 ? 21.149 -2.156 -29.740 1.00 91.56 297 GLN A C 1
ATOM 2374 O O . GLN A 1 297 ? 21.495 -2.683 -30.802 1.00 91.56 297 GLN A O 1
ATOM 2379 N N . VAL A 1 298 ? 22.038 -1.652 -28.880 1.00 91.88 298 VAL A N 1
ATOM 2380 C CA . VAL A 1 298 ? 23.492 -1.757 -29.073 1.00 91.88 298 VAL A CA 1
ATOM 2381 C C . VAL A 1 298 ? 23.936 -3.218 -28.998 1.00 91.88 298 VAL A C 1
ATOM 2383 O O . VAL A 1 298 ? 24.686 -3.676 -29.865 1.00 91.88 298 VAL A O 1
ATOM 2386 N N . GLN A 1 299 ? 23.437 -3.976 -28.021 1.00 88.75 299 GLN A N 1
ATOM 2387 C CA . GLN A 1 299 ? 23.737 -5.398 -27.876 1.00 88.75 299 GLN A CA 1
ATOM 2388 C C . GLN A 1 299 ? 23.269 -6.193 -29.103 1.00 88.75 299 GLN A C 1
ATOM 2390 O O . GLN A 1 299 ? 24.064 -6.950 -29.665 1.00 88.75 299 GLN A O 1
ATOM 2395 N N . LEU A 1 300 ? 22.047 -5.956 -29.593 1.00 91.44 300 LEU A N 1
ATOM 2396 C CA . LEU A 1 300 ? 21.509 -6.587 -30.804 1.00 91.44 300 LEU A CA 1
ATOM 2397 C C . LEU A 1 300 ? 22.354 -6.281 -32.046 1.00 91.44 300 LEU A C 1
ATOM 2399 O O . LEU A 1 300 ? 22.697 -7.200 -32.794 1.00 91.44 300 LEU A O 1
ATOM 2403 N N . LYS A 1 301 ? 22.748 -5.016 -32.253 1.00 92.19 301 LYS A N 1
ATOM 2404 C CA . LYS A 1 301 ? 23.634 -4.630 -33.367 1.00 92.19 301 LYS A CA 1
ATOM 2405 C C . LYS A 1 301 ? 24.994 -5.316 -33.266 1.00 92.19 301 LYS A C 1
ATOM 2407 O O . LYS A 1 301 ? 25.442 -5.919 -34.238 1.00 92.19 301 LYS A O 1
ATOM 2412 N N . SER A 1 302 ? 25.614 -5.300 -32.086 1.00 89.94 302 SER A N 1
ATOM 2413 C CA . SER A 1 302 ? 26.909 -5.952 -31.865 1.00 89.94 302 SER A CA 1
ATOM 2414 C C . SER A 1 302 ? 26.841 -7.473 -32.078 1.00 89.94 302 SER A C 1
ATOM 2416 O O . SER A 1 302 ? 27.765 -8.072 -32.633 1.00 89.94 302 SER A O 1
ATOM 2418 N N . GLY A 1 303 ? 25.728 -8.107 -31.692 1.00 90.38 303 GLY A N 1
ATOM 2419 C CA . GLY A 1 303 ? 25.458 -9.522 -31.935 1.00 90.38 303 GLY A CA 1
ATOM 2420 C C . GLY A 1 303 ? 25.326 -9.829 -33.425 1.00 90.38 303 GLY A C 1
ATOM 2421 O O . GLY A 1 303 ? 25.995 -10.737 -33.920 1.00 90.38 303 GLY A O 1
ATOM 2422 N N . ALA A 1 304 ? 24.545 -9.027 -34.153 1.00 91.75 304 ALA A N 1
ATOM 2423 C CA . ALA A 1 304 ? 24.381 -9.154 -35.600 1.00 91.75 304 ALA A CA 1
ATOM 2424 C C . ALA A 1 304 ? 25.707 -8.950 -36.357 1.00 91.75 304 ALA A C 1
ATOM 2426 O O . ALA A 1 304 ? 26.018 -9.701 -37.283 1.00 91.75 304 ALA A O 1
ATOM 2427 N N . GLU A 1 305 ? 26.532 -7.985 -35.943 1.00 92.31 305 GLU A N 1
ATOM 2428 C CA . GLU A 1 305 ? 27.863 -7.753 -36.517 1.00 92.31 305 GLU A CA 1
ATOM 2429 C C . GLU A 1 305 ? 28.812 -8.930 -36.274 1.00 92.31 305 GLU A C 1
ATOM 2431 O O . GLU A 1 305 ? 29.504 -9.367 -37.201 1.00 92.31 305 GLU A O 1
ATOM 2436 N N . ARG A 1 306 ? 28.824 -9.483 -35.053 1.00 93.19 306 ARG A N 1
ATOM 2437 C CA . ARG A 1 306 ? 29.602 -10.687 -34.721 1.00 93.19 306 ARG A CA 1
ATOM 2438 C C . ARG A 1 306 ? 29.157 -11.880 -35.555 1.00 93.19 306 ARG A C 1
ATOM 2440 O O . ARG A 1 306 ? 30.004 -12.580 -36.109 1.00 93.19 306 ARG A O 1
ATOM 2447 N N . GLU A 1 307 ? 27.853 -12.100 -35.686 1.00 92.12 307 GLU A N 1
ATOM 2448 C CA . GLU A 1 307 ? 27.316 -13.188 -36.499 1.00 92.12 307 GLU A CA 1
ATOM 2449 C C . GLU A 1 307 ? 27.689 -13.012 -37.979 1.00 92.12 307 GLU A C 1
ATOM 2451 O O . GLU A 1 307 ? 28.182 -13.944 -38.621 1.00 92.12 307 GLU A O 1
ATOM 2456 N N . HIS A 1 308 ? 27.540 -11.801 -38.517 1.00 93.56 308 HIS A N 1
ATOM 2457 C CA . HIS A 1 308 ? 27.932 -11.483 -39.885 1.00 93.56 308 HIS A CA 1
ATOM 2458 C C . HIS A 1 308 ? 29.441 -11.689 -40.115 1.00 93.56 308 HIS A C 1
ATOM 2460 O O . HIS A 1 308 ? 29.849 -12.267 -41.126 1.00 93.56 308 HIS A O 1
ATOM 2466 N N . ALA A 1 309 ? 30.293 -11.283 -39.167 1.00 93.19 309 ALA A N 1
ATOM 2467 C CA . ALA A 1 309 ? 31.732 -11.529 -39.221 1.00 93.19 309 ALA A CA 1
ATOM 2468 C C . ALA A 1 309 ? 32.067 -13.031 -39.216 1.00 93.19 309 ALA A C 1
ATOM 2470 O O . ALA A 1 309 ? 32.877 -13.476 -40.032 1.00 93.19 309 ALA A O 1
ATOM 2471 N N . GLN A 1 310 ? 31.405 -13.827 -38.370 1.00 94.00 310 GLN A N 1
ATOM 2472 C CA . GLN A 1 310 ? 31.575 -15.283 -38.339 1.00 94.00 310 GLN A CA 1
ATOM 2473 C C . GLN A 1 310 ? 31.134 -15.945 -39.648 1.00 94.00 310 GLN A C 1
ATOM 2475 O O . GLN A 1 310 ? 31.838 -16.820 -40.156 1.00 94.00 310 GLN A O 1
ATOM 2480 N N . ARG A 1 311 ? 30.004 -15.517 -40.227 1.00 92.12 311 ARG A N 1
ATOM 2481 C CA . ARG A 1 311 ? 29.543 -16.003 -41.537 1.00 92.12 311 ARG A CA 1
ATOM 2482 C C . ARG A 1 311 ? 30.585 -15.720 -42.619 1.00 92.12 311 ARG A C 1
ATOM 2484 O O . ARG A 1 311 ? 30.969 -16.646 -43.327 1.00 92.12 311 ARG A O 1
ATOM 2491 N N . ARG A 1 312 ? 31.125 -14.494 -42.686 1.00 94.19 312 ARG A N 1
ATOM 2492 C CA . ARG A 1 312 ? 32.209 -14.148 -43.627 1.00 94.19 312 ARG A CA 1
ATOM 2493 C C . ARG A 1 312 ? 33.446 -15.023 -43.428 1.00 94.19 312 ARG A C 1
ATOM 2495 O O . ARG A 1 312 ? 33.957 -15.568 -44.401 1.00 94.19 312 ARG A O 1
ATOM 2502 N N . ALA A 1 313 ? 33.900 -15.207 -42.187 1.00 93.06 313 ALA A N 1
ATOM 2503 C CA . ALA A 1 313 ? 35.058 -16.049 -41.886 1.00 93.06 313 ALA A CA 1
ATOM 2504 C C . ALA A 1 313 ? 34.853 -17.510 -42.331 1.00 93.06 313 ALA A C 1
ATOM 2506 O O . ALA A 1 313 ? 35.768 -18.116 -42.895 1.00 93.06 313 ALA A O 1
ATOM 2507 N N . ARG A 1 314 ? 33.646 -18.068 -42.144 1.00 92.94 314 ARG A N 1
ATOM 2508 C CA . ARG A 1 314 ? 33.294 -19.413 -42.631 1.00 92.94 314 ARG A CA 1
ATOM 2509 C C . ARG A 1 314 ? 33.331 -19.494 -44.156 1.00 92.94 314 ARG A C 1
ATOM 2511 O O . ARG A 1 314 ? 33.913 -20.440 -44.680 1.00 92.94 314 ARG A O 1
ATOM 2518 N N . THR A 1 315 ? 32.778 -18.502 -44.855 1.00 92.06 315 THR A N 1
ATOM 2519 C CA . THR A 1 315 ? 32.806 -18.444 -46.324 1.00 92.06 315 THR A CA 1
ATOM 2520 C C . THR A 1 315 ? 34.239 -18.381 -46.856 1.00 92.06 315 THR A C 1
ATOM 2522 O O . THR A 1 315 ? 34.594 -19.168 -47.730 1.00 92.06 315 THR A O 1
ATOM 2525 N N . TYR A 1 316 ? 35.093 -17.523 -46.284 1.00 91.06 316 TYR A N 1
ATOM 2526 C CA . TYR A 1 316 ? 36.512 -17.452 -46.658 1.00 91.06 316 TYR A CA 1
ATOM 2527 C C . TYR A 1 316 ? 37.261 -18.759 -46.374 1.00 91.06 316 TYR A C 1
ATOM 2529 O O . TYR A 1 316 ? 38.003 -19.242 -47.226 1.00 91.06 316 TYR A O 1
ATOM 2537 N N . SER A 1 317 ? 37.032 -19.375 -45.210 1.00 87.31 317 SER A N 1
ATOM 2538 C CA . SER A 1 317 ? 37.650 -20.662 -44.858 1.00 87.31 317 SER A CA 1
ATOM 2539 C C . SER A 1 317 ? 37.240 -21.777 -45.821 1.00 87.31 317 SER A C 1
ATOM 2541 O O . SER A 1 317 ? 38.066 -22.613 -46.181 1.00 87.31 317 SER A O 1
ATOM 2543 N N . ALA A 1 318 ? 35.975 -21.800 -46.253 1.00 84.88 318 ALA A N 1
ATOM 2544 C CA . ALA A 1 318 ? 35.494 -22.758 -47.240 1.00 84.88 318 ALA A CA 1
ATOM 2545 C C . ALA A 1 318 ? 36.160 -22.525 -48.604 1.00 84.88 318 ALA A C 1
ATOM 2547 O O . ALA A 1 318 ? 36.713 -23.464 -49.166 1.00 84.88 318 ALA A O 1
ATOM 2548 N N . ALA A 1 319 ? 36.187 -21.282 -49.095 1.00 85.38 319 ALA A N 1
ATOM 2549 C CA . ALA A 1 319 ? 36.825 -20.932 -50.367 1.00 85.38 319 ALA A CA 1
ATOM 2550 C C . ALA A 1 319 ? 38.321 -21.308 -50.407 1.00 85.38 319 ALA A C 1
ATOM 2552 O O . ALA A 1 319 ? 38.807 -21.831 -51.412 1.00 85.38 319 ALA A O 1
ATOM 2553 N N . HIS A 1 320 ? 39.039 -21.125 -49.293 1.00 80.88 320 HIS A N 1
ATOM 2554 C CA . HIS A 1 320 ? 40.429 -21.568 -49.160 1.00 80.88 320 HIS A CA 1
ATOM 2555 C C . HIS A 1 320 ? 40.594 -23.096 -49.203 1.00 80.88 320 HIS A C 1
ATOM 2557 O O . HIS A 1 320 ? 41.577 -23.587 -49.751 1.00 80.88 320 HIS A O 1
ATOM 2563 N N . ARG A 1 321 ? 39.646 -23.872 -48.656 1.00 81.00 321 ARG A N 1
ATOM 2564 C CA . ARG A 1 321 ? 39.694 -25.344 -48.751 1.00 81.00 321 ARG A CA 1
ATOM 2565 C C . ARG A 1 321 ? 39.471 -25.835 -50.178 1.00 81.00 321 ARG A C 1
ATOM 2567 O O . ARG A 1 321 ? 40.152 -26.764 -50.591 1.00 81.00 321 ARG A O 1
ATOM 2574 N N . TRP A 1 322 ? 38.549 -25.215 -50.914 1.00 76.56 322 TRP A N 1
ATOM 2575 C CA . TRP A 1 322 ? 38.291 -25.561 -52.316 1.00 76.56 322 TRP A CA 1
ATOM 2576 C C . TRP A 1 322 ? 39.512 -25.292 -53.194 1.00 76.56 322 TRP A C 1
ATOM 2578 O O . TRP A 1 322 ? 39.971 -26.192 -53.887 1.00 76.56 322 TRP A O 1
ATOM 2588 N N . THR A 1 323 ? 40.113 -24.106 -53.071 1.00 77.12 323 THR A N 1
ATOM 2589 C CA . THR A 1 323 ? 41.343 -23.785 -53.814 1.00 77.12 323 THR A CA 1
ATOM 2590 C C . THR A 1 323 ? 42.505 -24.714 -53.457 1.00 77.12 323 THR A C 1
ATOM 2592 O O . THR A 1 323 ? 43.283 -25.056 -54.335 1.00 77.12 323 THR A O 1
ATOM 2595 N N . ALA A 1 324 ? 42.615 -25.191 -52.214 1.00 72.25 324 ALA A N 1
ATOM 2596 C CA . ALA A 1 324 ? 43.633 -26.177 -51.844 1.00 72.25 324 ALA A CA 1
ATOM 2597 C C . ALA A 1 324 ? 43.397 -27.579 -52.451 1.00 72.25 324 ALA A C 1
ATOM 2599 O O . ALA A 1 324 ? 44.365 -28.306 -52.668 1.00 72.25 324 ALA A O 1
ATOM 2600 N N . MET A 1 325 ? 42.146 -27.969 -52.731 1.00 71.06 325 MET A N 1
ATOM 2601 C CA . MET A 1 325 ? 41.835 -29.263 -53.358 1.00 71.06 325 MET A CA 1
ATOM 2602 C C . MET A 1 325 ? 42.127 -29.287 -54.862 1.00 71.06 325 MET A C 1
ATOM 2604 O O . MET A 1 325 ? 42.556 -30.324 -55.362 1.00 71.06 325 MET A O 1
ATOM 2608 N N . ASP A 1 326 ? 41.996 -28.155 -55.559 1.00 67.88 326 ASP A N 1
ATOM 2609 C CA . ASP A 1 326 ? 42.331 -28.040 -56.990 1.00 67.88 326 ASP A CA 1
ATOM 2610 C C . ASP A 1 326 ? 43.842 -28.176 -57.279 1.00 67.88 326 ASP A C 1
ATOM 2612 O O . ASP A 1 326 ? 44.247 -28.354 -58.427 1.00 67.88 326 ASP A O 1
ATOM 2616 N N . PHE A 1 327 ? 44.687 -28.124 -56.244 1.00 62.41 327 PHE A N 1
ATOM 2617 C CA . PHE A 1 327 ? 46.141 -28.300 -56.344 1.00 62.41 327 PHE A CA 1
ATOM 2618 C C . PHE A 1 327 ? 46.639 -29.688 -55.925 1.00 62.41 327 PHE A C 1
ATOM 2620 O O . PHE A 1 327 ? 47.852 -29.912 -55.893 1.00 62.41 327 PHE A O 1
ATOM 2627 N N . LEU A 1 328 ? 45.750 -30.637 -55.616 1.00 58.69 328 LEU A N 1
ATOM 2628 C CA . LEU A 1 328 ? 46.184 -32.015 -55.409 1.00 58.69 328 LEU A CA 1
ATOM 2629 C C . LEU A 1 328 ? 46.499 -32.649 -56.774 1.00 58.69 328 LEU A C 1
ATOM 2631 O O . LEU A 1 328 ? 45.615 -32.709 -57.632 1.00 58.69 328 LEU A O 1
ATOM 2635 N N . PRO A 1 329 ? 47.746 -33.102 -57.012 1.00 58.25 329 PRO A N 1
ATOM 2636 C CA . PRO A 1 329 ? 48.107 -33.725 -58.276 1.00 58.25 329 PRO A CA 1
ATOM 2637 C C . PRO A 1 329 ? 47.227 -34.961 -58.498 1.00 58.25 329 PRO A C 1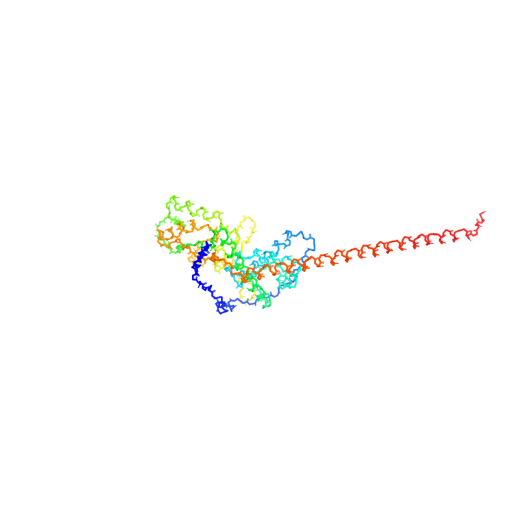
ATOM 2639 O O . PRO A 1 329 ? 46.952 -35.685 -57.535 1.00 58.25 329 PRO A O 1
ATOM 2642 N N . PRO A 1 330 ? 46.779 -35.224 -59.739 1.00 63.41 330 PRO A N 1
ATOM 2643 C CA . PRO A 1 330 ? 45.993 -36.410 -60.026 1.00 63.41 330 PRO A CA 1
ATOM 2644 C C . PRO A 1 330 ? 46.804 -37.636 -59.606 1.00 63.41 330 PRO A C 1
ATOM 2646 O O . PRO A 1 330 ? 47.890 -37.896 -60.127 1.00 63.41 330 PRO A O 1
ATOM 2649 N N . HIS A 1 331 ? 46.294 -38.369 -58.618 1.00 55.41 331 HIS A N 1
ATOM 2650 C CA . HIS A 1 331 ? 46.823 -39.680 -58.291 1.00 55.41 331 HIS A CA 1
ATOM 2651 C C . HIS A 1 331 ? 46.553 -40.583 -59.494 1.00 55.41 331 HIS A C 1
ATOM 2653 O O . HIS A 1 331 ? 45.412 -40.970 -59.742 1.00 55.41 331 HIS A O 1
ATOM 2659 N N . ASN A 1 332 ? 47.607 -40.862 -60.263 1.00 51.62 332 ASN A N 1
ATOM 2660 C CA . ASN A 1 332 ? 47.596 -41.885 -61.299 1.00 51.62 332 ASN A CA 1
ATOM 2661 C C . ASN A 1 332 ? 47.301 -43.231 -60.626 1.00 51.62 332 ASN A C 1
ATOM 2663 O O . ASN A 1 332 ? 48.147 -43.749 -59.894 1.00 51.62 332 ASN A O 1
ATOM 2667 N N . PHE A 1 333 ? 46.087 -43.732 -60.847 1.00 52.16 333 PHE A N 1
ATOM 2668 C CA . PHE A 1 333 ? 45.725 -45.128 -60.629 1.00 52.16 333 PHE A CA 1
ATOM 2669 C C . PHE A 1 333 ? 46.127 -45.972 -61.833 1.00 52.16 333 PHE A C 1
ATOM 2671 O O . PHE A 1 333 ? 45.995 -45.463 -62.972 1.00 52.16 333 PHE A O 1
#

Secondary structure (DSSP, 8-state):
---------------PPP----GGG--GGGS--------PPPPPTT--HHHHHHHHHHHHHHHHHHH-GGGGGGHHHHHHHHHSGGGHHHHTTS--SS---TT----HHHHHHHHHHHHHHHHHHHHHHHHHTEEEEEEEEEPPPTT---TT------S-----HHHHHHHHHHHTTEEEEEEHHHHH-SS---EEEETTEEEE---EE-TTS-EE------------EEEEEEEEEHHHHHHHHHHHHHTTTSEEEEEEE---PPPHHHHHHHHHHHHHHHHHHHHHHHHHHHHHHHHHHHHHHHHHHHHHHHHHHHHHHHHHHTTS-----

Foldseek 3Di:
DDPPDPPDPPPPDDDDDDPPPPPPVDPVVPDDDDDDDDDDDFPDPPDDLVVQLVLLLQQQQLVCLQQPVLLNVLSSVLSVVCSFPVNVVLVVLTDRDSDSDNRDDRDPSNSVSSVVVSVLSLLVVLQVCQVVQKFKKKKKFFQPDQPPPPPPDPDPPDSDDDDDPVLVVLVVVQVVQFDPVWFPLCSPPPDHQPQDCDPNDGDGWDWDADPVRDTDGDPDPDDDDDRRMGITIGMGHPVSVVVVVVSCVVSVNRIDMDTSRHRDNDDPVSVVVVVVVVVVSVVVSVVVVVVVVVVVVVVVVVVVVVVVVVVVVVVVVVVVVVVVVVPDPPDDD

Sequence (333 aa):
MDMKKSSQNQVETPIFDWPEIKENDYNWARYPSTKKQTAATAPDPHLSASQQLQCLHKSVSAVINVIAPNAGNVVSIIAEDLARVSCESARNLLPKDDWVYPYFVVESACQQMLLEKIKKARIEYAHQLYTKGMIDVVVYWDCPPLDLQMEGRDHPMKRVLYMTEEEGRLLSKTWDTHYKALDWDVMHAPYTVVSSTVKGRQHRTITDKDEHGSPNVKLIYESCEPSRKGGFYTCIDLTLYKQMVHLSETCSGRIQLSVVVPPKQMSVGQQTYCNDYSSFLDTVDNSIREAQATEEQVQLKSGAEREHAQRRARTYSAAHRWTAMDFLPPHNF

pLDDT: mean 70.79, std 22.5, range [30.91, 96.31]

Radius of gyration: 31.26 Å; chains: 1; bounding box: 79×92×98 Å

Organism: NCBI:txid1450172